Protein AF-A0A7S2Y975-F1 (afdb_monomer_lite)

Radius of gyration: 25.15 Å; chains: 1; bounding box: 58×59×73 Å

InterPro domains:
  IPR002504 NAD kinase [PF01513] (58-118)
  IPR016064 NAD kinase/diacylglycerol kinase-like domain superfamily [SSF111331] (58-205)
  IPR016064 NAD kinase/diacylglycerol kinase-like domain superfamily [SSF111331] (251-279)
  IPR017437 ATP-NAD kinase, PpnK-type, C-terminal [G3DSA:2.60.200.30] (237-296)
  IPR017438 Inorganic polyphosphate/ATP-NAD kinase, N-terminal [G3DSA:3.40.50.10330] (10-205)

Structure (mmCIF, N/CA/C/O backbone):
data_AF-A0A7S2Y975-F1
#
_entry.id   AF-A0A7S2Y975-F1
#
loop_
_atom_site.group_PDB
_atom_site.id
_atom_site.type_symbol
_atom_site.label_atom_id
_atom_site.label_alt_id
_atom_site.label_comp_id
_atom_site.label_asym_id
_atom_site.label_entity_id
_atom_site.label_seq_id
_atom_site.pdbx_PDB_ins_code
_atom_site.Cartn_x
_atom_site.Cartn_y
_atom_site.Cartn_z
_atom_site.occupancy
_atom_site.B_iso_or_equiv
_atom_site.auth_seq_id
_atom_site.auth_comp_id
_atom_site.auth_asym_id
_atom_site.auth_atom_id
_atom_site.pdbx_PDB_model_num
ATOM 1 N N . MET A 1 1 ? -31.923 16.690 15.303 1.00 36.25 1 MET A N 1
ATOM 2 C CA . MET A 1 1 ? -31.786 15.474 16.127 1.00 36.25 1 MET A CA 1
ATOM 3 C C . MET A 1 1 ? -32.619 14.380 15.489 1.00 36.25 1 MET A C 1
ATOM 5 O O . MET A 1 1 ? -33.836 14.447 15.571 1.00 36.25 1 MET A O 1
ATOM 9 N N . ALA A 1 2 ? -31.982 13.429 14.812 1.00 32.09 2 ALA A N 1
ATOM 10 C CA . ALA A 1 2 ? -32.621 12.175 14.435 1.00 32.09 2 ALA A CA 1
ATOM 11 C C . ALA A 1 2 ? -32.026 11.104 15.351 1.00 32.09 2 ALA A C 1
ATOM 13 O O . ALA A 1 2 ? -30.834 10.815 15.277 1.00 32.09 2 A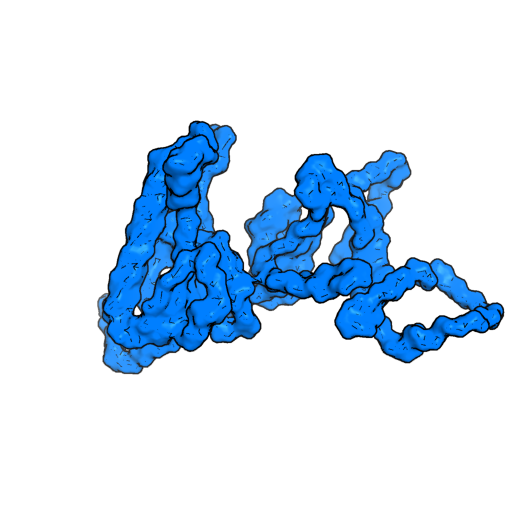LA A O 1
ATOM 14 N N . SER A 1 3 ? -32.833 10.599 16.280 1.00 33.88 3 SER A N 1
ATOM 15 C CA . SER A 1 3 ? -32.484 9.452 17.109 1.00 33.88 3 SER A CA 1
ATOM 16 C C . SER A 1 3 ? -32.416 8.218 16.210 1.00 33.88 3 SER A C 1
ATOM 18 O O . SER A 1 3 ? -33.450 7.703 15.783 1.00 33.88 3 SER A O 1
ATOM 20 N N . LEU A 1 4 ? -31.208 7.759 15.890 1.00 39.12 4 LEU A N 1
ATOM 21 C CA . LEU A 1 4 ? -31.013 6.457 15.263 1.00 39.12 4 LEU A CA 1
ATOM 22 C C . LEU A 1 4 ? -31.352 5.377 16.293 1.00 39.12 4 LEU A C 1
ATOM 24 O O . LEU A 1 4 ? -30.671 5.218 17.304 1.00 39.12 4 LEU A O 1
ATOM 28 N N . ASN A 1 5 ? -32.451 4.670 16.042 1.00 34.28 5 ASN A N 1
ATOM 29 C CA . ASN A 1 5 ? -32.842 3.465 16.761 1.00 34.28 5 ASN A CA 1
ATOM 30 C C . ASN A 1 5 ? -31.727 2.414 16.608 1.00 34.28 5 ASN A C 1
ATOM 32 O O . ASN A 1 5 ? -31.580 1.814 15.548 1.00 34.28 5 ASN A O 1
ATOM 36 N N . VAL A 1 6 ? -30.949 2.181 17.669 1.00 47.12 6 VAL A N 1
ATOM 37 C CA . VAL A 1 6 ? -29.883 1.154 17.726 1.00 47.12 6 VAL A CA 1
ATOM 38 C C . VAL A 1 6 ? -30.458 -0.248 18.025 1.00 47.12 6 VAL A C 1
ATOM 40 O O . VAL A 1 6 ? -29.736 -1.232 18.149 1.00 47.12 6 VAL A O 1
ATOM 43 N N . GLY A 1 7 ? -31.783 -0.381 18.114 1.00 36.44 7 GLY A N 1
ATOM 44 C CA . GLY A 1 7 ? -32.460 -1.665 18.278 1.00 36.44 7 GLY A CA 1
ATOM 45 C C . GLY A 1 7 ? -32.643 -2.389 16.945 1.00 36.44 7 GLY A C 1
ATOM 46 O O . GLY A 1 7 ? -33.708 -2.279 16.348 1.00 36.44 7 GLY A O 1
ATOM 47 N N . GLY A 1 8 ? -31.630 -3.132 16.481 1.00 43.47 8 GLY A N 1
ATOM 48 C CA . GLY A 1 8 ? -31.820 -4.153 15.434 1.00 43.47 8 GLY A CA 1
ATOM 49 C C . GLY A 1 8 ? -30.724 -4.313 14.374 1.00 43.47 8 GLY A C 1
ATOM 50 O O . GLY A 1 8 ? -30.780 -5.274 13.610 1.00 43.47 8 GLY A O 1
ATOM 51 N N . ALA A 1 9 ? -29.717 -3.437 14.307 1.00 57.22 9 ALA A N 1
ATOM 52 C CA . ALA A 1 9 ? -28.640 -3.585 13.325 1.00 57.22 9 ALA A CA 1
ATOM 53 C C . ALA A 1 9 ? -27.638 -4.668 13.774 1.00 57.22 9 ALA A C 1
ATOM 55 O O . ALA A 1 9 ? -26.864 -4.470 14.711 1.00 57.22 9 ALA A O 1
ATOM 56 N N . SER A 1 10 ? -27.660 -5.834 13.122 1.00 74.19 10 SER A N 1
ATOM 57 C CA . SER A 1 10 ? -26.641 -6.870 13.325 1.00 74.19 10 SER A CA 1
ATOM 58 C C . SER A 1 10 ? -25.282 -6.353 12.846 1.00 74.19 10 SER A C 1
ATOM 60 O O . SER A 1 10 ? -25.176 -5.837 11.736 1.00 74.19 10 SER A O 1
ATOM 62 N N . VAL A 1 11 ? -24.244 -6.482 13.676 1.00 78.19 11 VAL A N 1
ATOM 63 C CA . VAL A 1 11 ? -22.866 -6.114 13.315 1.00 78.19 11 VAL A CA 1
ATOM 64 C C . VAL A 1 11 ? -22.424 -6.930 12.094 1.00 78.19 11 VAL A C 1
ATOM 66 O O . VAL A 1 11 ? -22.522 -8.161 12.108 1.00 78.19 11 VAL A O 1
ATOM 69 N N . ARG A 1 12 ? -21.922 -6.250 11.053 1.00 88.25 12 ARG A N 1
ATOM 70 C CA . ARG A 1 12 ? -21.477 -6.871 9.796 1.00 88.25 12 ARG A CA 1
ATOM 71 C C . ARG A 1 12 ? -20.115 -7.547 9.931 1.00 88.25 12 ARG A C 1
ATOM 73 O O . ARG A 1 12 ? -19.939 -8.636 9.396 1.00 88.25 12 ARG A O 1
ATOM 80 N N . PHE A 1 13 ? -19.180 -6.899 10.625 1.00 91.75 13 PHE A N 1
ATOM 81 C CA . PHE A 1 13 ? -17.814 -7.386 10.835 1.00 91.75 13 PHE A CA 1
ATOM 82 C C . PHE A 1 13 ? -17.605 -7.735 12.307 1.00 91.75 13 PHE A C 1
ATOM 84 O O . PHE A 1 13 ? -17.663 -6.859 13.169 1.00 91.75 13 PHE A O 1
ATOM 91 N N . LYS A 1 14 ? -17.410 -9.017 12.604 1.00 92.19 14 LYS A N 1
ATOM 92 C CA . LYS A 1 14 ? -17.331 -9.548 13.968 1.00 92.19 14 LYS A CA 1
ATOM 93 C C . LYS A 1 14 ? -15.910 -9.900 14.376 1.00 92.19 14 LYS A C 1
ATOM 95 O O . LYS A 1 14 ? -15.624 -9.817 15.563 1.00 92.19 14 LYS A O 1
ATOM 100 N N . ASN A 1 15 ? -15.047 -10.279 13.437 1.00 95.44 15 ASN A N 1
ATOM 101 C CA . ASN A 1 15 ? -13.702 -10.771 13.723 1.00 95.44 15 ASN A CA 1
ATOM 102 C C . ASN A 1 15 ? -12.659 -9.916 13.003 1.00 95.44 15 ASN A C 1
ATOM 104 O O . ASN A 1 15 ? -12.329 -10.133 11.835 1.00 95.44 15 ASN A O 1
ATOM 108 N N . LEU A 1 16 ? -12.118 -8.943 13.724 1.00 96.94 16 LEU A N 1
ATOM 109 C CA . LEU A 1 16 ? -11.194 -7.961 13.178 1.00 96.94 16 LEU A CA 1
ATOM 110 C C . LEU A 1 16 ? -9.732 -8.338 13.431 1.00 96.94 16 LEU A C 1
ATOM 112 O O . LEU A 1 16 ? -9.357 -8.812 14.505 1.00 96.94 16 LEU A O 1
ATOM 116 N N . LEU A 1 17 ? -8.874 -8.012 12.468 1.00 97.69 17 LEU A N 1
ATOM 117 C CA . LEU A 1 17 ? -7.428 -7.966 12.669 1.00 97.69 17 LEU A CA 1
ATOM 118 C C . LEU A 1 17 ? -6.940 -6.523 12.594 1.00 97.69 17 LEU A C 1
ATOM 120 O O . LEU A 1 17 ? -7.023 -5.883 11.546 1.00 97.69 17 LEU A O 1
ATOM 124 N N . VAL A 1 18 ? -6.380 -6.019 13.689 1.00 98.31 18 VAL A N 1
ATOM 125 C CA . VAL A 1 18 ? -5.768 -4.692 13.746 1.00 98.31 18 VAL A CA 1
ATOM 126 C C . VAL A 1 18 ? -4.276 -4.818 13.450 1.00 98.31 18 VAL A C 1
ATOM 128 O O . VAL A 1 18 ? -3.506 -5.336 14.260 1.00 98.31 18 VAL A O 1
ATOM 131 N N . VAL A 1 19 ? -3.852 -4.316 12.290 1.00 98.31 19 VAL A N 1
ATOM 132 C CA . VAL A 1 19 ? -2.442 -4.291 11.884 1.00 98.31 19 VAL A CA 1
ATOM 133 C C . VAL A 1 19 ? -1.846 -2.937 12.240 1.00 98.31 19 VAL A C 1
ATOM 135 O O . VAL A 1 19 ? -2.233 -1.905 11.692 1.00 98.31 19 VAL A O 1
ATOM 138 N N . ILE A 1 20 ? -0.882 -2.929 13.152 1.00 98.19 20 ILE A N 1
ATOM 139 C CA . ILE A 1 20 ? -0.310 -1.709 13.725 1.00 98.19 20 ILE A CA 1
ATOM 140 C C . ILE A 1 20 ? 1.044 -1.427 13.077 1.00 98.19 20 ILE A C 1
ATOM 142 O O . ILE A 1 20 ? 1.903 -2.308 13.003 1.00 98.19 20 ILE A O 1
ATOM 146 N N . LYS A 1 21 ? 1.274 -0.191 12.614 1.00 95.94 21 LYS A N 1
ATOM 147 C CA . LYS A 1 21 ? 2.589 0.176 12.072 1.00 95.94 21 LYS A CA 1
ATOM 148 C C . LYS A 1 21 ? 3.676 0.062 13.145 1.00 95.94 21 LYS A C 1
ATOM 150 O O . LYS A 1 21 ? 3.505 0.527 14.266 1.00 95.94 21 LYS A O 1
ATOM 155 N N . GLN A 1 22 ? 4.848 -0.422 12.753 1.00 94.31 22 GLN A N 1
ATOM 156 C CA . GLN A 1 22 ? 6.068 -0.147 13.503 1.00 94.31 22 GLN A CA 1
ATOM 157 C C . GLN A 1 22 ? 6.538 1.267 13.169 1.00 94.31 22 GLN A C 1
ATOM 159 O O . GLN A 1 22 ? 6.685 1.625 11.995 1.00 94.31 22 GLN A O 1
ATOM 164 N N . THR A 1 23 ? 6.739 2.095 14.186 1.00 92.88 23 THR A N 1
ATOM 165 C CA . THR A 1 23 ? 7.209 3.465 13.996 1.00 92.88 23 THR A CA 1
ATOM 166 C C . THR A 1 23 ? 8.726 3.510 13.840 1.00 92.88 23 THR A C 1
ATOM 168 O O . THR A 1 23 ? 9.459 2.756 14.474 1.00 92.88 23 THR A O 1
ATOM 171 N N . ALA A 1 24 ? 9.217 4.481 13.067 1.00 90.31 24 ALA A N 1
ATOM 172 C CA . ALA A 1 24 ? 10.653 4.739 12.965 1.00 90.31 24 ALA A CA 1
ATOM 173 C C . ALA A 1 24 ? 11.288 5.069 14.332 1.00 90.31 24 ALA A C 1
ATOM 175 O O . ALA A 1 24 ? 12.454 4.778 14.561 1.00 90.31 24 ALA A O 1
ATOM 176 N N . TYR A 1 25 ? 10.532 5.668 15.262 1.00 91.56 25 TYR A N 1
ATOM 177 C CA . TYR A 1 25 ? 11.020 5.903 16.623 1.00 91.56 25 TYR A CA 1
ATOM 178 C C . TYR A 1 25 ? 11.340 4.593 17.347 1.00 91.56 25 TYR A C 1
ATOM 180 O O . TYR A 1 25 ? 12.397 4.501 17.965 1.00 91.56 25 TYR A O 1
ATOM 188 N N . GLU A 1 26 ? 10.460 3.592 17.269 1.00 90.62 26 GLU A N 1
ATOM 189 C CA . GLU A 1 26 ? 10.683 2.279 17.886 1.00 90.62 26 GLU A CA 1
ATOM 190 C C . GLU A 1 26 ? 11.914 1.594 17.280 1.00 90.62 26 GLU A C 1
ATOM 192 O O . GLU A 1 26 ? 12.804 1.175 18.019 1.00 90.62 26 GLU A O 1
ATOM 197 N N . GLU A 1 27 ? 12.012 1.573 15.950 1.00 89.12 27 GLU A N 1
ATOM 198 C CA . GLU A 1 27 ? 13.136 0.977 15.217 1.00 89.12 27 GLU A CA 1
ATOM 199 C C . GLU A 1 27 ? 14.476 1.645 15.572 1.00 89.12 27 GLU A C 1
ATOM 201 O O . GLU A 1 27 ? 15.430 0.990 16.003 1.00 89.12 27 GLU A O 1
ATOM 206 N N . TYR A 1 28 ? 14.549 2.978 15.490 1.00 89.75 28 TYR A N 1
ATOM 207 C CA . TYR A 1 28 ? 15.783 3.696 15.801 1.00 89.75 28 TYR A CA 1
ATOM 208 C C . TYR A 1 28 ? 16.132 3.657 17.287 1.00 89.75 28 TYR A C 1
ATOM 210 O O . TYR A 1 28 ? 17.316 3.686 17.624 1.00 89.75 28 TYR A O 1
ATOM 218 N N . SER A 1 29 ? 15.150 3.577 18.188 1.00 88.06 29 SER A N 1
ATOM 219 C CA . SER A 1 29 ? 15.422 3.452 19.625 1.00 88.06 29 SER A CA 1
ATOM 220 C C . SER A 1 29 ? 16.148 2.144 19.941 1.00 88.06 29 SER A C 1
ATOM 222 O O . SER A 1 29 ? 17.097 2.155 20.724 1.00 88.06 29 SER A O 1
ATOM 224 N N . GLN A 1 30 ? 15.795 1.042 19.270 1.00 85.69 30 GLN A N 1
ATOM 225 C CA . GLN A 1 30 ? 16.526 -0.224 19.385 1.00 85.69 30 GLN A CA 1
ATOM 226 C C . GLN A 1 30 ? 17.963 -0.104 18.854 1.00 85.69 30 GLN A C 1
ATOM 228 O O . GLN A 1 30 ? 18.904 -0.553 19.507 1.00 85.69 30 GLN A O 1
ATOM 233 N N . LEU A 1 31 ? 18.161 0.568 17.713 1.00 87.38 31 LEU A N 1
ATOM 234 C CA . LEU A 1 31 ? 19.503 0.829 17.174 1.00 87.38 31 LEU A CA 1
ATOM 235 C C . LEU A 1 31 ? 20.331 1.751 18.078 1.00 87.38 31 LEU A C 1
ATOM 237 O O . LEU A 1 31 ? 21.543 1.577 18.191 1.00 87.38 31 LEU A O 1
ATOM 241 N N . LYS A 1 32 ? 19.695 2.708 18.761 1.00 84.94 32 LYS A N 1
ATOM 242 C CA . LYS A 1 32 ? 20.359 3.613 19.709 1.00 84.94 32 LYS A CA 1
ATOM 243 C C . LYS A 1 32 ? 20.901 2.850 20.910 1.00 84.94 32 LYS A C 1
ATOM 245 O O . LYS A 1 32 ? 22.034 3.101 21.305 1.00 84.94 32 LYS A O 1
ATOM 250 N N . LEU A 1 33 ? 20.132 1.897 21.439 1.00 84.56 33 LEU A N 1
ATOM 251 C CA . LEU A 1 33 ? 20.589 1.005 22.511 1.00 84.56 33 LEU A CA 1
ATOM 252 C C . LEU A 1 33 ? 21.796 0.156 22.081 1.00 84.56 33 LEU A C 1
ATOM 254 O O . LEU A 1 33 ? 22.647 -0.151 22.906 1.00 84.56 33 LEU A O 1
ATOM 258 N N . ARG A 1 34 ? 21.909 -0.165 20.786 1.00 88.44 34 ARG A N 1
ATOM 259 C CA . ARG A 1 34 ? 23.055 -0.878 20.193 1.00 88.44 34 ARG A CA 1
ATOM 260 C C . ARG A 1 34 ? 24.212 0.038 19.765 1.00 88.44 34 ARG A C 1
ATOM 262 O O . ARG A 1 34 ? 25.177 -0.446 19.188 1.00 88.44 34 ARG A O 1
ATOM 269 N N . GLY A 1 35 ? 24.116 1.354 19.978 1.00 84.12 35 GLY A N 1
ATOM 270 C CA . GLY A 1 35 ? 25.123 2.325 19.526 1.00 84.12 35 GLY A CA 1
ATOM 271 C C . GLY A 1 35 ? 25.197 2.520 18.002 1.00 84.12 35 GLY A C 1
ATOM 272 O O . GLY A 1 35 ? 26.140 3.129 17.509 1.00 84.12 35 GLY A O 1
ATOM 273 N N . GLN A 1 36 ? 24.207 2.028 17.252 1.00 86.25 36 GLN A N 1
ATOM 274 C CA . GLN A 1 36 ? 24.171 2.017 15.781 1.00 86.25 36 GLN A CA 1
ATOM 275 C C . GLN A 1 36 ? 23.179 3.028 15.187 1.00 86.25 36 GLN A C 1
ATOM 277 O O . GLN A 1 36 ? 22.976 3.069 13.975 1.00 86.25 36 GLN A O 1
ATOM 282 N N . ALA A 1 37 ? 22.526 3.847 16.016 1.00 81.56 37 ALA A N 1
ATOM 283 C CA . ALA A 1 37 ? 21.580 4.835 15.510 1.00 81.56 37 ALA A CA 1
ATOM 284 C C . ALA A 1 37 ? 22.286 5.924 14.670 1.00 81.56 37 ALA A C 1
ATOM 286 O O . ALA A 1 37 ? 23.302 6.475 15.108 1.00 81.56 37 ALA A O 1
ATOM 287 N N . PRO A 1 38 ? 21.729 6.307 13.504 1.00 82.06 38 PRO A N 1
ATOM 288 C CA . PRO A 1 38 ? 22.259 7.404 12.703 1.00 82.06 38 PRO A CA 1
ATOM 289 C C . PRO A 1 38 ? 22.360 8.718 13.495 1.00 82.06 38 PRO A C 1
ATOM 291 O O . PRO A 1 38 ? 21.427 9.127 14.190 1.00 82.06 38 PRO A O 1
ATOM 294 N N . LYS A 1 39 ? 23.487 9.427 13.347 1.00 73.62 39 LYS A N 1
ATOM 295 C CA . LYS A 1 39 ? 23.768 10.671 14.092 1.00 73.62 39 LYS A CA 1
ATOM 296 C C . LYS A 1 39 ? 22.826 11.833 13.734 1.00 73.62 39 LYS A C 1
ATOM 298 O O . LYS A 1 39 ? 22.587 12.696 14.569 1.00 73.62 39 LYS A O 1
ATOM 303 N N . ALA A 1 40 ? 22.262 11.847 12.524 1.00 75.06 40 ALA A N 1
ATOM 304 C CA . ALA A 1 40 ? 21.424 12.937 12.007 1.00 75.06 40 ALA A CA 1
ATOM 305 C C . ALA A 1 40 ? 19.917 12.809 12.339 1.00 75.06 40 ALA A C 1
ATOM 307 O O . ALA A 1 40 ? 19.082 13.469 11.718 1.00 75.06 40 ALA A O 1
ATOM 308 N N . LEU A 1 41 ? 19.530 11.957 13.297 1.00 79.75 41 LEU A N 1
ATOM 309 C CA . LEU A 1 41 ? 18.118 11.739 13.626 1.00 79.75 41 LEU A CA 1
ATOM 310 C C . LEU A 1 41 ? 17.515 12.874 14.461 1.00 79.75 41 LEU A C 1
ATOM 312 O O . LEU A 1 41 ? 18.002 13.242 15.531 1.00 79.75 41 LEU A O 1
ATOM 316 N N . ARG A 1 42 ? 16.352 13.365 14.024 1.00 84.94 42 ARG A N 1
ATOM 317 C CA . ARG A 1 42 ? 15.542 14.341 14.768 1.00 84.94 42 ARG A CA 1
ATOM 318 C C . ARG A 1 42 ? 14.669 13.641 15.818 1.00 84.94 42 ARG A C 1
ATOM 320 O O . ARG A 1 42 ? 13.456 13.522 15.646 1.00 84.94 42 ARG A O 1
ATOM 327 N N . TRP A 1 43 ? 15.279 13.207 16.922 1.00 86.00 43 TRP A N 1
ATOM 328 C CA . TRP A 1 43 ? 14.635 12.416 17.987 1.00 86.00 43 TRP A CA 1
ATOM 329 C C . TRP A 1 43 ? 13.314 12.984 18.507 1.00 86.00 43 TRP A C 1
ATOM 331 O O . TRP A 1 43 ? 12.312 12.277 18.485 1.00 86.00 43 TRP A O 1
ATOM 341 N N . LYS A 1 44 ? 13.278 14.267 18.896 1.00 87.81 44 LYS A N 1
ATOM 342 C CA . LYS A 1 44 ? 12.053 14.914 19.408 1.00 87.81 44 LYS A CA 1
ATOM 343 C C . LYS A 1 44 ? 10.881 14.810 18.427 1.00 87.81 44 LYS A C 1
ATOM 345 O O . LYS A 1 44 ? 9.738 14.632 18.832 1.00 87.81 44 LYS A O 1
ATOM 350 N N . ARG A 1 45 ? 11.166 14.903 17.122 1.00 85.06 45 ARG A N 1
ATOM 351 C CA . ARG A 1 45 ? 10.146 14.766 16.079 1.00 85.06 45 ARG A CA 1
ATOM 352 C C . ARG A 1 45 ? 9.665 13.324 15.997 1.00 85.06 45 ARG A C 1
ATOM 354 O O . ARG A 1 45 ? 8.463 13.108 16.024 1.00 85.06 45 ARG A O 1
ATOM 361 N N . LEU A 1 46 ? 10.572 12.353 15.918 1.00 88.94 46 LEU A N 1
ATOM 362 C CA . LEU A 1 46 ? 10.203 10.933 15.894 1.00 88.94 46 LEU A CA 1
ATOM 363 C C . LEU A 1 46 ? 9.359 10.547 17.114 1.00 88.94 46 LEU A C 1
ATOM 365 O O . LEU A 1 46 ? 8.339 9.885 16.963 1.00 88.94 46 LEU A O 1
ATOM 369 N N . GLU A 1 47 ? 9.730 11.038 18.293 1.00 91.88 47 GLU A N 1
ATOM 370 C CA . GLU A 1 47 ? 8.990 10.823 19.534 1.00 91.88 47 GLU A CA 1
ATOM 371 C C . GLU A 1 47 ? 7.580 11.427 19.478 1.00 91.88 47 GLU A C 1
ATOM 373 O O . GLU A 1 47 ? 6.610 10.770 19.845 1.00 91.88 47 GLU A O 1
ATOM 378 N N . GLN A 1 48 ? 7.429 12.649 18.957 1.00 91.62 48 GLN A N 1
ATOM 379 C CA . GLN A 1 48 ? 6.113 13.266 18.760 1.00 91.62 48 GLN A CA 1
ATOM 380 C C . GLN A 1 48 ? 5.225 12.435 17.818 1.00 91.62 48 GLN A C 1
ATOM 382 O O . GLN A 1 48 ? 4.040 12.247 18.094 1.00 91.62 48 GLN A O 1
ATOM 387 N N . ARG A 1 49 ? 5.791 11.928 16.714 1.00 91.12 49 ARG A N 1
ATOM 388 C CA . ARG A 1 49 ? 5.088 11.078 15.731 1.00 91.12 49 ARG A CA 1
ATOM 389 C C . ARG A 1 49 ? 4.682 9.739 16.334 1.00 91.12 49 ARG A C 1
ATOM 391 O O . ARG A 1 49 ? 3.579 9.255 16.094 1.00 91.12 49 ARG A O 1
ATOM 398 N N . TYR A 1 50 ? 5.567 9.168 17.142 1.00 94.12 50 TYR A N 1
ATOM 399 C CA . TYR A 1 50 ? 5.302 7.965 17.913 1.00 94.12 50 TYR A CA 1
ATOM 400 C C . TYR A 1 50 ? 4.154 8.176 18.900 1.00 94.12 50 TYR A C 1
ATOM 402 O O . TYR A 1 50 ? 3.199 7.408 18.880 1.00 94.12 50 TYR A O 1
ATOM 410 N N . ARG A 1 51 ? 4.178 9.256 19.690 1.00 96.06 51 ARG A N 1
ATOM 411 C CA . ARG A 1 51 ? 3.101 9.578 20.640 1.00 96.06 51 ARG A CA 1
ATOM 412 C C . ARG A 1 51 ? 1.750 9.752 19.950 1.00 96.06 51 ARG A C 1
ATOM 414 O O . ARG A 1 51 ? 0.781 9.149 20.392 1.00 96.06 51 ARG A O 1
ATOM 421 N N . ALA A 1 52 ? 1.697 10.510 18.852 1.00 94.56 52 ALA A N 1
ATOM 422 C CA . ALA A 1 52 ? 0.468 10.681 18.072 1.00 94.56 52 ALA A CA 1
ATOM 423 C C . ALA A 1 52 ? -0.079 9.334 17.571 1.00 94.56 52 ALA A C 1
ATOM 425 O O . ALA A 1 52 ? -1.261 9.042 17.728 1.00 94.56 52 ALA A O 1
ATOM 426 N N . HIS A 1 53 ? 0.801 8.476 17.049 1.00 96.38 53 HIS A N 1
ATOM 427 C CA . HIS A 1 53 ? 0.418 7.138 16.616 1.00 96.38 53 HIS A CA 1
ATOM 428 C C . HIS A 1 53 ? -0.101 6.263 17.767 1.00 96.38 53 HIS A C 1
ATOM 430 O O . HIS A 1 53 ? -1.143 5.633 17.620 1.00 96.38 53 HIS A O 1
ATOM 436 N N . LYS A 1 54 ? 0.593 6.229 18.912 1.00 97.44 54 LYS A N 1
ATOM 437 C CA . LYS A 1 54 ? 0.173 5.426 20.073 1.00 97.44 54 LYS A CA 1
ATOM 438 C C . LYS A 1 54 ? -1.156 5.904 20.646 1.00 97.44 54 LYS A C 1
ATOM 440 O O . LYS A 1 54 ? -1.947 5.064 21.068 1.00 97.44 54 LYS A O 1
ATOM 445 N N . GLN A 1 55 ? -1.411 7.213 20.626 1.00 97.69 55 GLN A N 1
ATOM 446 C CA . GLN A 1 55 ? -2.704 7.768 21.015 1.00 97.69 55 GLN A CA 1
ATOM 447 C C . GLN A 1 55 ? -3.813 7.254 20.091 1.00 97.69 55 GLN A C 1
ATOM 449 O O . GLN A 1 55 ? -4.732 6.610 20.574 1.00 97.69 55 GLN A O 1
ATOM 454 N N . CYS A 1 56 ? -3.653 7.391 18.769 1.00 97.62 56 CYS A N 1
ATOM 455 C CA . CYS A 1 56 ? -4.617 6.863 17.798 1.00 97.62 56 CYS A CA 1
ATOM 456 C C . CYS A 1 56 ? -4.868 5.353 17.968 1.00 97.62 56 CYS A C 1
ATOM 458 O O . CYS A 1 56 ? -6.013 4.913 17.939 1.00 97.62 56 CYS A O 1
ATOM 460 N N . VAL A 1 57 ? -3.825 4.548 18.203 1.00 98.12 57 VAL A N 1
ATOM 461 C CA . VAL A 1 57 ? -4.002 3.114 18.493 1.00 98.12 57 VAL A CA 1
ATOM 462 C C . VAL A 1 57 ? -4.809 2.920 19.777 1.00 98.12 57 VAL A C 1
ATOM 464 O O . VAL A 1 57 ? -5.729 2.113 19.795 1.00 98.12 57 VAL A O 1
ATOM 467 N N . THR A 1 58 ? -4.503 3.659 20.843 1.00 98.12 58 THR A N 1
ATOM 468 C CA . THR A 1 58 ? -5.222 3.562 22.125 1.00 98.12 58 THR A CA 1
ATOM 469 C C . THR A 1 58 ? -6.704 3.885 21.954 1.00 98.12 58 THR A C 1
ATOM 471 O O . THR A 1 58 ? -7.548 3.120 22.420 1.00 98.12 58 THR A O 1
ATOM 474 N N . ASP A 1 59 ? -7.005 4.960 21.232 1.00 97.81 59 ASP A N 1
ATOM 475 C CA . ASP A 1 59 ? -8.366 5.419 20.961 1.00 97.81 59 ASP A CA 1
ATOM 476 C C . ASP A 1 59 ? -9.138 4.388 20.123 1.00 97.81 59 ASP A C 1
ATOM 478 O O . ASP A 1 59 ? -10.264 4.031 20.468 1.00 97.81 59 ASP A O 1
ATOM 482 N N . LEU A 1 60 ? -8.509 3.812 19.091 1.00 97.69 60 LEU A N 1
ATOM 483 C CA . LEU A 1 60 ? -9.105 2.737 18.294 1.00 97.69 60 LEU A CA 1
ATOM 484 C C . LEU A 1 60 ? -9.413 1.498 19.140 1.00 97.69 60 LEU A C 1
ATOM 486 O O . LEU A 1 60 ? -10.500 0.936 19.047 1.00 97.69 60 LEU A O 1
ATOM 490 N N . LEU A 1 61 ? -8.464 1.044 19.963 1.00 97.50 61 LEU A N 1
ATOM 491 C CA . LEU A 1 61 ? -8.682 -0.141 20.795 1.00 97.50 61 LEU A CA 1
ATOM 492 C C . LEU A 1 61 ? -9.766 0.111 21.848 1.00 97.50 61 LEU A C 1
ATOM 494 O O . LEU A 1 61 ? -10.522 -0.802 22.174 1.00 97.50 61 LEU A O 1
ATOM 498 N N . ALA A 1 62 ? -9.858 1.332 22.381 1.00 96.56 62 ALA A N 1
ATOM 499 C CA . ALA A 1 62 ? -10.943 1.725 23.270 1.00 96.56 62 ALA A CA 1
ATOM 500 C C . ALA A 1 62 ? -12.295 1.703 22.543 1.00 96.56 62 ALA A C 1
ATOM 502 O O . ALA A 1 62 ? -13.248 1.143 23.078 1.00 96.56 62 ALA A O 1
ATOM 503 N N . LEU A 1 63 ? -12.363 2.240 21.320 1.00 94.88 63 LEU A N 1
ATOM 504 C CA . LEU A 1 63 ? -13.554 2.214 20.471 1.00 94.88 63 LEU A CA 1
ATOM 505 C C . LEU A 1 63 ? -14.018 0.782 20.187 1.00 94.88 63 LEU A C 1
ATOM 507 O O . LEU A 1 63 ? -15.160 0.445 20.478 1.00 94.88 63 LEU A O 1
ATOM 511 N N . LEU A 1 64 ? -13.126 -0.090 19.710 1.00 95.31 64 LEU A N 1
ATOM 512 C CA . LEU A 1 64 ? -13.463 -1.485 19.411 1.00 95.31 64 LEU A CA 1
ATOM 513 C C . LEU A 1 64 ? -13.962 -2.241 20.652 1.00 95.31 64 LEU A C 1
ATOM 515 O O . LEU A 1 64 ? -14.929 -2.992 20.563 1.00 95.31 64 LEU A O 1
ATOM 519 N N . ARG A 1 65 ? -13.374 -1.996 21.833 1.00 95.00 65 ARG A N 1
ATOM 520 C CA . ARG A 1 65 ? -13.818 -2.608 23.102 1.00 95.00 65 ARG A CA 1
ATOM 521 C C . ARG A 1 65 ? -15.218 -2.176 23.545 1.00 95.00 65 ARG A C 1
ATOM 523 O O . ARG A 1 65 ? -15.849 -2.928 24.286 1.00 95.00 65 ARG A O 1
ATOM 530 N N . LYS A 1 66 ? -15.714 -1.006 23.115 1.00 92.62 66 LYS A N 1
ATOM 531 C CA . LYS A 1 66 ? -17.102 -0.578 23.380 1.00 92.62 66 LYS A CA 1
ATOM 532 C C . LYS A 1 66 ? -18.119 -1.468 22.647 1.00 92.62 66 LYS A C 1
ATOM 534 O O . LYS A 1 66 ? -19.261 -1.572 23.085 1.00 92.62 66 LYS A O 1
ATOM 539 N N . HIS A 1 67 ? -17.721 -2.139 21.564 1.00 88.62 67 HIS A N 1
ATOM 540 C CA . HIS A 1 67 ? -18.585 -3.034 20.796 1.00 88.62 67 HIS A CA 1
ATOM 541 C C . HIS A 1 67 ? -18.406 -4.489 21.250 1.00 88.62 67 HIS A C 1
ATOM 543 O O . HIS A 1 67 ? -17.641 -5.242 20.662 1.00 88.62 67 HIS A O 1
ATOM 549 N N . HIS A 1 68 ? -19.160 -4.920 22.266 1.00 82.38 68 HIS A N 1
ATOM 550 C CA . HIS A 1 68 ? -19.028 -6.257 22.880 1.00 82.38 68 HIS A CA 1
ATOM 551 C C . HIS A 1 68 ? -19.203 -7.459 21.930 1.00 82.38 68 HIS A C 1
ATOM 553 O O . HIS A 1 68 ? -18.811 -8.571 22.273 1.00 82.38 68 HIS A O 1
ATOM 559 N N . VAL A 1 69 ? -19.804 -7.255 20.754 1.00 87.62 69 VAL A N 1
ATOM 560 C CA . VAL A 1 69 ? -19.996 -8.292 19.723 1.00 87.62 69 VAL A CA 1
ATOM 561 C C . VAL A 1 69 ? -18.761 -8.442 18.823 1.00 87.62 69 VAL A C 1
ATOM 563 O O . VAL A 1 69 ? -18.596 -9.475 18.178 1.00 87.62 69 VAL A O 1
ATOM 566 N N . VAL A 1 70 ? -17.897 -7.425 18.774 1.00 91.94 70 VAL A N 1
ATOM 567 C CA . VAL A 1 70 ? -16.692 -7.400 17.943 1.00 91.94 70 VAL A CA 1
ATOM 568 C C . VAL A 1 70 ? -15.535 -8.032 18.709 1.00 91.94 70 VAL A C 1
ATOM 570 O O . VAL A 1 70 ? -15.117 -7.553 19.762 1.00 91.94 70 VAL A O 1
ATOM 573 N N . GLN A 1 71 ? -14.984 -9.099 18.150 1.00 95.00 71 GLN A N 1
ATOM 574 C CA . GLN A 1 71 ? -13.713 -9.677 18.553 1.00 95.00 71 GLN A CA 1
ATOM 575 C C . GLN A 1 71 ? -12.607 -9.085 17.687 1.00 95.00 71 GLN A C 1
ATOM 577 O O . GLN A 1 71 ? -12.777 -8.893 16.483 1.00 95.00 71 GLN A O 1
ATOM 582 N N . PHE A 1 72 ? -11.456 -8.795 18.286 1.00 96.88 72 PHE A N 1
ATOM 583 C CA . PHE A 1 72 ? -10.304 -8.340 17.525 1.00 96.88 72 PHE A CA 1
ATOM 584 C C . PHE A 1 72 ? -8.993 -8.852 18.110 1.00 96.88 72 PHE A C 1
ATOM 586 O O . PHE A 1 72 ? -8.856 -9.034 19.321 1.00 96.88 72 PHE A O 1
ATOM 593 N N . SER A 1 73 ? -8.012 -9.038 17.234 1.00 96.94 73 SER A N 1
ATOM 594 C CA . SER A 1 73 ? -6.616 -9.273 17.600 1.00 96.94 73 SER A CA 1
ATOM 595 C C . SER A 1 73 ? -5.732 -8.162 17.038 1.00 96.94 73 SER A C 1
ATOM 597 O O . SER A 1 73 ? -6.116 -7.460 16.100 1.00 96.94 73 SER A O 1
ATOM 599 N N . CYS A 1 74 ? -4.556 -7.971 17.631 1.00 97.88 74 CYS A N 1
ATOM 600 C CA . CYS A 1 74 ? -3.604 -6.947 17.214 1.00 97.88 74 CYS A CA 1
ATOM 601 C C . CYS A 1 74 ? -2.280 -7.599 16.833 1.00 97.88 74 CYS A C 1
ATOM 603 O O . CYS A 1 74 ? -1.763 -8.418 17.590 1.00 97.88 74 CYS A O 1
ATOM 605 N N . VAL A 1 75 ? -1.700 -7.172 15.716 1.00 97.50 75 VAL A N 1
ATOM 606 C CA . VAL A 1 75 ? -0.379 -7.619 15.263 1.00 97.50 75 VAL A CA 1
ATOM 607 C C . VAL A 1 75 ? 0.424 -6.426 14.757 1.00 97.50 75 VAL A C 1
ATOM 609 O O . VAL A 1 75 ? -0.130 -5.483 14.183 1.00 97.50 75 VAL A O 1
ATOM 612 N N . ASN A 1 76 ? 1.738 -6.424 14.980 1.00 96.81 76 ASN A N 1
ATOM 613 C CA . ASN A 1 76 ? 2.598 -5.438 14.337 1.00 96.81 76 ASN A CA 1
ATOM 614 C C . ASN A 1 76 ? 2.737 -5.783 12.849 1.00 96.81 76 ASN A C 1
ATOM 616 O O . ASN A 1 76 ? 2.868 -6.948 12.495 1.00 96.81 76 ASN A O 1
ATOM 620 N N . ARG A 1 77 ? 2.768 -4.783 11.963 1.00 94.50 77 ARG A N 1
ATOM 621 C CA . ARG A 1 77 ? 2.944 -4.995 10.516 1.00 94.50 77 ARG A CA 1
ATOM 622 C C . ARG A 1 77 ? 4.163 -5.853 10.152 1.00 94.50 77 ARG A C 1
ATOM 624 O O . ARG A 1 77 ? 4.143 -6.459 9.090 1.00 94.50 77 ARG A O 1
ATOM 631 N N . VAL A 1 78 ? 5.217 -5.858 10.978 1.00 93.50 78 VAL A N 1
ATOM 632 C CA . VAL A 1 78 ? 6.436 -6.650 10.723 1.00 93.50 78 VAL A CA 1
ATOM 633 C C . VAL A 1 78 ? 6.289 -8.119 11.100 1.00 93.50 78 VAL A C 1
ATOM 635 O O . VAL A 1 78 ? 6.989 -8.950 10.535 1.00 93.50 78 VAL A O 1
ATOM 638 N N . ASP A 1 79 ? 5.353 -8.420 11.998 1.00 95.06 79 ASP A N 1
ATOM 639 C CA . ASP A 1 79 ? 5.037 -9.772 12.463 1.00 95.06 79 ASP A CA 1
ATOM 640 C C . ASP A 1 79 ? 3.783 -10.330 11.765 1.00 95.06 79 ASP A C 1
ATOM 642 O O . ASP A 1 79 ? 3.348 -11.442 12.045 1.00 95.06 79 ASP A O 1
ATOM 646 N N . LEU A 1 80 ? 3.170 -9.548 10.866 1.00 94.44 80 LEU A N 1
ATOM 647 C CA . LEU A 1 80 ? 1.990 -9.960 10.120 1.00 94.44 80 LEU A CA 1
ATOM 648 C C . LEU A 1 80 ? 2.344 -11.110 9.177 1.00 94.44 80 LEU A C 1
ATOM 650 O O . LEU A 1 80 ? 3.242 -11.005 8.343 1.00 94.44 80 LEU A O 1
ATOM 654 N N . ASP A 1 81 ? 1.560 -12.176 9.258 1.00 92.50 81 ASP A N 1
ATOM 655 C CA . ASP A 1 81 ? 1.629 -13.309 8.349 1.00 92.50 81 ASP A CA 1
ATOM 6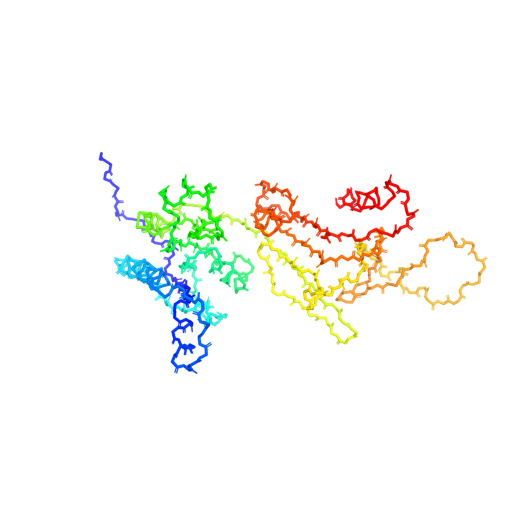56 C C . ASP A 1 81 ? 0.222 -13.825 8.000 1.00 92.50 81 ASP A C 1
ATOM 658 O O . ASP A 1 81 ? -0.802 -13.270 8.406 1.00 92.50 81 ASP A O 1
ATOM 662 N N . ARG A 1 82 ? 0.165 -14.913 7.226 1.00 89.12 82 ARG A N 1
ATOM 663 C CA . ARG A 1 82 ? -1.095 -15.522 6.775 1.00 89.12 82 ARG A CA 1
ATOM 664 C C . ARG A 1 82 ? -1.878 -16.223 7.891 1.00 89.12 82 ARG A C 1
ATOM 666 O O . ARG A 1 82 ? -3.085 -16.380 7.747 1.00 89.12 82 ARG A O 1
ATOM 673 N N . GLN A 1 83 ? -1.234 -16.647 8.978 1.00 90.88 83 GLN A N 1
ATOM 674 C CA . GLN A 1 83 ? -1.896 -17.343 10.089 1.00 90.88 83 GLN A CA 1
ATOM 675 C C . GLN A 1 83 ? -2.807 -16.386 10.867 1.00 90.88 83 GLN A C 1
ATOM 677 O O . GLN A 1 83 ? -3.912 -16.760 11.265 1.00 90.88 83 GLN A O 1
ATOM 682 N N . HIS A 1 84 ? -2.392 -15.122 10.978 1.00 93.00 84 HIS A N 1
ATOM 683 C CA . HIS A 1 84 ? -3.181 -14.050 11.590 1.00 93.00 84 HIS A CA 1
ATOM 684 C C . HIS A 1 84 ? -4.494 -13.750 10.853 1.00 93.00 84 HIS A C 1
ATOM 686 O O . HIS A 1 84 ? -5.397 -13.162 11.436 1.00 93.00 84 HIS A O 1
ATOM 692 N N . LEU A 1 85 ? -4.611 -14.134 9.577 1.00 91.31 85 LEU A N 1
ATOM 693 C CA . LEU A 1 85 ? -5.804 -13.895 8.757 1.00 91.31 85 LEU A CA 1
ATOM 694 C C . LEU A 1 85 ? -6.884 -14.973 8.927 1.00 91.31 85 LEU A C 1
ATOM 696 O O . LEU A 1 85 ? -7.947 -14.885 8.310 1.00 91.31 85 LEU A O 1
ATOM 700 N N . SER A 1 86 ? -6.626 -16.002 9.736 1.00 89.56 86 SER A N 1
ATOM 701 C CA . SER A 1 86 ? -7.604 -17.055 9.999 1.00 89.56 86 SER A CA 1
ATOM 702 C C . SER A 1 86 ? -8.837 -16.493 10.714 1.00 89.56 86 SER A C 1
ATOM 704 O O . SER A 1 86 ? -8.729 -15.804 11.723 1.00 89.56 86 SER A O 1
ATOM 706 N N . ASN A 1 87 ? -10.027 -16.790 10.178 1.00 89.81 87 ASN A N 1
ATOM 707 C CA . ASN A 1 87 ? -11.312 -16.340 10.728 1.00 89.81 87 ASN A CA 1
ATOM 708 C C . ASN A 1 87 ? -11.467 -14.804 10.841 1.00 89.81 87 ASN A C 1
ATOM 710 O O . ASN A 1 87 ? -12.241 -14.329 11.666 1.00 89.81 87 ASN A O 1
ATOM 714 N N . VAL A 1 88 ? -10.752 -14.028 10.021 1.00 94.19 88 VAL A N 1
ATOM 715 C CA . VAL A 1 88 ? -10.869 -12.561 9.972 1.00 94.19 88 VAL A CA 1
ATOM 716 C C . VAL A 1 88 ? -11.859 -12.149 8.884 1.00 94.19 88 VAL A C 1
ATOM 718 O O . VAL A 1 88 ? -11.758 -12.612 7.748 1.00 94.19 88 VAL A O 1
ATOM 721 N N . ASP A 1 89 ? -12.784 -11.247 9.210 1.00 93.50 89 ASP A N 1
ATOM 722 C CA . ASP A 1 89 ? -13.750 -10.676 8.262 1.00 93.50 89 ASP A CA 1
ATOM 723 C C . ASP A 1 89 ? -13.483 -9.199 7.920 1.00 93.50 89 ASP A C 1
ATOM 725 O O . ASP A 1 89 ? -14.035 -8.695 6.943 1.00 93.50 89 ASP A O 1
ATOM 729 N N . LEU A 1 90 ? -12.584 -8.527 8.650 1.00 95.25 90 LEU A N 1
ATOM 730 C CA . LEU A 1 90 ? -12.102 -7.177 8.347 1.00 95.25 90 LEU A CA 1
ATOM 731 C C . LEU A 1 90 ? -10.677 -6.957 8.873 1.00 95.25 90 LEU A C 1
ATOM 733 O O . LEU A 1 90 ? -10.382 -7.201 10.043 1.00 95.25 90 LEU A O 1
ATOM 737 N N . ILE A 1 91 ? -9.797 -6.414 8.031 1.00 97.12 91 ILE A N 1
ATOM 738 C CA . ILE A 1 91 ? -8.472 -5.944 8.452 1.00 97.12 91 ILE A CA 1
ATOM 739 C C . ILE A 1 91 ? -8.511 -4.428 8.625 1.00 97.12 91 ILE A C 1
ATOM 741 O O . ILE A 1 91 ? -8.889 -3.704 7.705 1.00 97.12 91 ILE A O 1
ATOM 745 N N . VAL A 1 92 ? -8.046 -3.942 9.774 1.00 98.06 92 VAL A N 1
ATOM 746 C CA . VAL A 1 92 ? -7.887 -2.516 10.074 1.00 98.06 92 VAL A CA 1
ATOM 747 C C . VAL A 1 92 ? -6.396 -2.191 10.169 1.00 98.06 92 VAL A C 1
ATOM 749 O O . VAL A 1 92 ? -5.737 -2.492 11.163 1.00 98.06 92 VAL A O 1
ATOM 752 N N . ALA A 1 93 ? -5.842 -1.580 9.125 1.00 98.25 93 ALA A N 1
ATOM 753 C CA . ALA A 1 93 ? -4.449 -1.150 9.069 1.00 98.25 93 ALA A CA 1
ATOM 754 C C . ALA A 1 93 ? -4.290 0.258 9.661 1.00 98.25 93 ALA A C 1
ATOM 756 O O . ALA A 1 93 ? -4.710 1.249 9.066 1.00 98.25 93 ALA A O 1
ATOM 757 N N . VAL A 1 94 ? -3.636 0.363 10.816 1.00 98.25 94 VAL A N 1
ATOM 758 C CA . VAL A 1 94 ? -3.473 1.616 11.564 1.00 98.25 94 VAL A CA 1
ATOM 759 C C . VAL A 1 94 ? -2.072 2.160 11.365 1.00 98.25 94 VAL A C 1
ATOM 761 O O . VAL A 1 94 ? -1.084 1.668 11.921 1.00 98.25 94 VAL A O 1
ATOM 764 N N . GLY A 1 95 ? -1.973 3.224 10.581 1.00 96.00 95 GLY A N 1
ATOM 765 C CA . GLY A 1 95 ? -0.695 3.834 10.294 1.00 96.00 95 GLY A CA 1
ATOM 766 C C . GLY A 1 95 ? -0.777 4.951 9.275 1.00 96.00 95 GLY A C 1
ATOM 767 O O . GLY A 1 95 ? -1.073 6.082 9.638 1.00 96.00 95 GLY A O 1
ATOM 768 N N . GLY A 1 96 ? -0.424 4.625 8.041 1.00 94.12 96 GLY A N 1
ATOM 769 C CA . GLY A 1 96 ? -0.546 5.448 6.839 1.00 94.12 96 GLY A CA 1
ATOM 770 C C . GLY A 1 96 ? -0.490 4.516 5.627 1.00 94.12 96 GLY A C 1
ATOM 771 O O . GLY A 1 96 ? -0.520 3.293 5.805 1.00 94.12 96 GLY A O 1
ATOM 772 N N . ASP A 1 97 ? -0.318 5.053 4.421 1.00 93.88 97 ASP A N 1
ATOM 773 C CA . ASP A 1 97 ? -0.395 4.264 3.177 1.00 93.88 97 ASP A CA 1
ATOM 774 C C . ASP A 1 97 ? 0.537 3.045 3.166 1.00 93.88 97 ASP A C 1
ATOM 776 O O . ASP A 1 97 ? 0.123 1.946 2.811 1.00 93.88 97 ASP A O 1
ATOM 780 N N . GLY A 1 98 ? 1.771 3.184 3.662 1.00 93.44 98 GLY A N 1
ATOM 781 C CA . GLY A 1 98 ? 2.716 2.063 3.746 1.00 93.44 98 GLY A CA 1
ATOM 782 C C . GLY A 1 98 ? 2.247 0.903 4.636 1.00 93.44 98 GLY A C 1
ATOM 783 O O . GLY A 1 98 ? 2.656 -0.232 4.427 1.00 93.44 98 GLY A O 1
ATOM 784 N N . THR A 1 99 ? 1.380 1.160 5.621 1.00 96.19 99 THR A N 1
ATOM 785 C CA . THR A 1 99 ? 0.795 0.091 6.456 1.00 96.19 99 THR A CA 1
ATOM 786 C C . THR A 1 99 ? -0.300 -0.638 5.687 1.00 96.19 99 THR A C 1
ATOM 788 O O . THR A 1 99 ? -0.307 -1.862 5.680 1.00 96.19 99 THR A O 1
ATOM 791 N N . VAL A 1 100 ? -1.143 0.098 4.956 1.00 96.56 100 VAL A N 1
ATOM 792 C CA . VAL A 1 100 ? -2.155 -0.479 4.057 1.00 96.56 100 VAL A CA 1
ATOM 793 C C . VAL A 1 100 ? -1.493 -1.327 2.969 1.00 96.56 100 VAL A C 1
ATOM 795 O O . VAL A 1 100 ? -1.895 -2.466 2.753 1.00 96.56 100 VAL A O 1
ATOM 798 N N . LEU A 1 101 ? -0.432 -0.820 2.334 1.00 95.06 101 LEU A N 1
ATOM 799 C CA . LEU A 1 101 ? 0.331 -1.550 1.316 1.00 95.06 101 LEU A CA 1
ATOM 800 C C . LEU A 1 101 ? 0.937 -2.843 1.869 1.00 95.06 101 LEU A C 1
ATOM 802 O O . LEU A 1 101 ? 0.792 -3.898 1.256 1.00 95.06 101 LEU A O 1
ATOM 806 N N . SER A 1 102 ? 1.555 -2.770 3.052 1.00 94.19 102 SER A N 1
ATOM 807 C CA . SER A 1 102 ? 2.112 -3.941 3.733 1.00 94.19 102 SER A CA 1
ATOM 808 C C . SER A 1 102 ? 1.034 -4.984 4.030 1.00 94.19 102 SER A C 1
ATOM 810 O O . SER A 1 102 ? 1.235 -6.158 3.745 1.00 94.19 102 SER A O 1
ATOM 812 N N . SER A 1 103 ? -0.122 -4.573 4.559 1.00 95.19 103 SER A N 1
ATOM 813 C CA . SER A 1 103 ? -1.246 -5.479 4.823 1.00 95.19 103 SER A CA 1
ATOM 814 C C . SER A 1 103 ? -1.806 -6.095 3.538 1.00 95.19 103 SER A C 1
ATOM 816 O O . SER A 1 103 ? -2.101 -7.289 3.504 1.00 95.19 103 SER A O 1
ATOM 818 N N . ALA A 1 104 ? -1.894 -5.318 2.455 1.00 93.88 104 ALA A N 1
ATOM 819 C CA . ALA A 1 104 ? -2.425 -5.771 1.171 1.00 93.88 104 ALA A CA 1
ATOM 820 C C . ALA A 1 104 ? -1.609 -6.910 0.531 1.00 93.88 104 ALA A C 1
ATOM 822 O O . ALA A 1 104 ? -2.148 -7.635 -0.305 1.00 93.88 104 ALA A O 1
ATOM 823 N N . HIS A 1 105 ? -0.342 -7.106 0.913 1.00 92.56 105 HIS A N 1
ATOM 824 C CA . HIS A 1 105 ? 0.474 -8.234 0.449 1.00 92.56 105 HIS A CA 1
ATOM 825 C C . HIS A 1 105 ? 0.013 -9.594 0.986 1.00 92.56 105 HIS A C 1
ATOM 827 O O . HIS A 1 105 ? 0.232 -10.609 0.325 1.00 92.56 105 HIS A O 1
ATOM 833 N N . PHE A 1 106 ? -0.652 -9.621 2.142 1.00 91.12 106 PHE A N 1
ATOM 834 C CA . PHE A 1 106 ? -1.114 -10.859 2.777 1.00 91.12 106 PHE A CA 1
ATOM 835 C C . PHE A 1 106 ? -2.558 -11.214 2.409 1.00 91.12 106 PHE A C 1
ATOM 837 O O . PHE A 1 106 ? -2.957 -12.366 2.546 1.00 91.12 106 PHE A O 1
ATOM 844 N N . VAL A 1 107 ? -3.335 -10.245 1.911 1.00 86.81 107 VAL A N 1
ATOM 845 C CA . VAL A 1 107 ? -4.727 -10.470 1.507 1.00 86.81 107 VAL A CA 1
ATOM 846 C C . VAL A 1 107 ? -4.780 -11.242 0.189 1.00 86.81 107 VAL A C 1
ATOM 848 O O . VAL A 1 107 ? -4.384 -10.745 -0.877 1.00 86.81 107 VAL A O 1
ATOM 851 N N . ASP A 1 108 ? -5.335 -12.448 0.247 1.00 72.75 108 ASP A N 1
ATOM 852 C CA . ASP A 1 108 ? -5.587 -13.277 -0.925 1.00 72.75 108 ASP A CA 1
ATOM 853 C C . ASP A 1 108 ? -6.942 -12.951 -1.556 1.00 72.75 108 ASP A C 1
ATOM 855 O O . ASP A 1 108 ? -7.940 -12.760 -0.872 1.00 72.75 108 ASP A O 1
ATOM 859 N N . HIS A 1 109 ? -6.966 -12.893 -2.890 1.00 65.50 109 HIS A N 1
ATOM 860 C CA . HIS A 1 109 ? -8.170 -12.970 -3.734 1.00 65.50 109 HIS A CA 1
ATOM 861 C C . HIS A 1 109 ? -9.389 -12.090 -3.369 1.00 65.50 109 HIS A C 1
ATOM 863 O O . HIS A 1 109 ? -10.485 -12.349 -3.853 1.00 65.50 109 HIS A O 1
ATOM 869 N N . GLY A 1 110 ? -9.207 -11.011 -2.599 1.00 65.06 110 GLY A N 1
ATOM 870 C CA . GLY A 1 110 ? -10.275 -10.058 -2.278 1.00 65.06 110 GLY A CA 1
ATOM 871 C C . GLY A 1 110 ? -11.341 -10.607 -1.326 1.00 65.06 110 GLY A C 1
ATOM 872 O O . GLY A 1 110 ? -12.469 -10.125 -1.353 1.00 65.06 110 GLY A O 1
ATOM 873 N N . THR A 1 111 ? -11.003 -11.615 -0.517 1.00 80.50 111 THR A N 1
ATOM 874 C CA . THR A 1 111 ? -11.941 -12.246 0.424 1.00 80.50 111 THR A CA 1
ATOM 875 C C . THR A 1 111 ? -12.159 -11.420 1.687 1.00 80.50 111 THR A C 1
ATOM 877 O O . THR A 1 111 ? -13.269 -11.395 2.209 1.00 80.50 111 THR A O 1
ATOM 880 N N . ILE A 1 112 ? -11.121 -10.722 2.154 1.00 93.00 112 ILE A N 1
ATOM 881 C CA . ILE A 1 112 ? -11.156 -9.927 3.383 1.00 93.00 112 ILE A CA 1
ATOM 882 C C . ILE A 1 112 ? -11.001 -8.442 3.021 1.00 93.00 112 ILE A C 1
ATOM 884 O O . ILE A 1 112 ? -9.973 -8.059 2.450 1.00 93.00 112 ILE A O 1
ATOM 888 N N . PRO A 1 113 ? -11.994 -7.592 3.331 1.00 94.50 113 PRO A N 1
ATOM 889 C CA . PRO A 1 113 ? -11.867 -6.146 3.230 1.00 94.50 113 PRO A CA 1
ATOM 890 C C . PRO A 1 113 ? -10.694 -5.601 4.051 1.00 94.50 113 PRO A C 1
ATOM 892 O O . PRO A 1 113 ? -10.436 -6.035 5.174 1.00 94.50 113 PRO A O 1
ATOM 895 N N . LEU A 1 114 ? -10.003 -4.612 3.488 1.00 95.81 114 LEU A N 1
ATOM 896 C CA . LEU A 1 114 ? -8.900 -3.906 4.129 1.00 95.81 114 LEU A CA 1
ATOM 897 C C . LEU A 1 114 ? -9.266 -2.431 4.275 1.00 95.81 114 LEU A C 1
ATOM 899 O O . LEU A 1 114 ? -9.495 -1.746 3.279 1.00 95.81 114 LEU A O 1
ATOM 903 N N . LEU A 1 115 ? -9.279 -1.949 5.512 1.00 96.94 115 LEU A N 1
ATOM 904 C CA . LEU A 1 115 ? -9.561 -0.567 5.867 1.00 96.94 115 LEU A CA 1
ATOM 905 C C . LEU A 1 115 ? -8.302 0.083 6.441 1.00 96.94 115 LEU A C 1
ATOM 907 O O . LEU A 1 115 ? -7.684 -0.445 7.363 1.00 96.94 115 LEU A O 1
ATOM 911 N N . GLY A 1 116 ? -7.912 1.240 5.908 1.00 97.75 116 GLY A N 1
ATOM 912 C CA . GLY A 1 116 ? -6.782 2.018 6.418 1.00 97.75 116 GLY A CA 1
ATOM 913 C C . GLY A 1 116 ? -7.219 3.151 7.348 1.00 97.75 116 GLY A C 1
ATOM 914 O O . GLY A 1 116 ? -8.121 3.909 6.999 1.00 97.75 116 GLY A O 1
ATOM 915 N N . ILE A 1 117 ? -6.526 3.314 8.47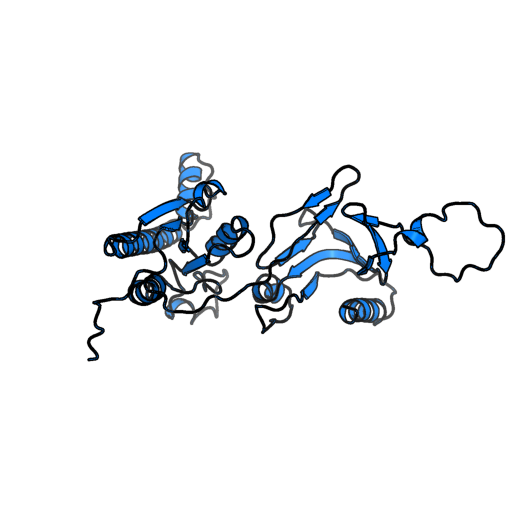6 1.00 98.12 117 ILE A N 1
ATOM 916 C CA . ILE A 1 117 ? -6.648 4.461 9.386 1.00 98.12 117 ILE A CA 1
ATOM 917 C C . ILE A 1 117 ? -5.316 5.217 9.414 1.00 98.12 117 ILE A C 1
ATOM 919 O O . ILE A 1 117 ? -4.285 4.692 9.849 1.00 98.12 117 ILE A O 1
ATOM 923 N N . ASN A 1 118 ? -5.327 6.473 8.973 1.00 97.19 118 ASN A N 1
ATOM 924 C CA . ASN A 1 118 ? -4.175 7.360 9.040 1.00 97.19 118 ASN A CA 1
ATOM 925 C C . ASN A 1 118 ? -3.999 7.877 10.473 1.00 97.19 118 ASN A C 1
ATOM 927 O O . ASN A 1 118 ? -4.650 8.822 10.911 1.00 97.19 118 ASN A O 1
ATOM 931 N N . SER A 1 119 ? -3.086 7.245 11.203 1.00 96.25 119 SER A N 1
ATOM 932 C CA . SER A 1 119 ? -2.801 7.520 12.616 1.00 96.25 119 SER A CA 1
ATOM 933 C C . SER A 1 119 ? -2.111 8.855 12.902 1.00 96.25 119 SER A C 1
ATOM 935 O O . SER A 1 119 ? -1.998 9.249 14.059 1.00 96.25 119 SER A O 1
ATOM 937 N N . ASP A 1 120 ? -1.573 9.519 11.879 1.00 92.56 120 ASP A N 1
ATOM 938 C CA . ASP A 1 120 ? -0.890 10.804 12.028 1.00 92.56 120 ASP A CA 1
ATOM 939 C C . ASP A 1 120 ? -1.078 11.648 10.753 1.00 92.56 120 ASP A C 1
ATOM 941 O O . ASP A 1 120 ? -0.118 11.844 9.992 1.00 92.56 120 ASP A O 1
ATOM 945 N N . PRO A 1 121 ? -2.322 12.094 10.485 1.00 90.00 121 PRO A N 1
ATOM 946 C CA . PRO A 1 121 ? -2.691 12.772 9.247 1.00 90.00 121 PRO A CA 1
ATOM 947 C C . PRO A 1 121 ? -2.044 14.152 9.146 1.00 90.00 121 PRO A C 1
ATOM 949 O O . PRO A 1 121 ? -1.665 14.748 10.159 1.00 90.00 121 PRO A O 1
ATOM 952 N N . ASN A 1 122 ? -1.934 14.678 7.922 1.00 82.44 122 ASN A N 1
ATOM 953 C CA . ASN A 1 122 ? -1.468 16.046 7.694 1.00 82.44 122 ASN A CA 1
ATOM 954 C C . ASN A 1 122 ? -2.297 17.066 8.482 1.00 82.44 122 ASN A C 1
ATOM 956 O O . ASN A 1 122 ? -3.515 16.967 8.595 1.00 82.44 122 ASN A O 1
ATOM 960 N N . LYS A 1 123 ? -1.610 18.070 9.033 1.00 77.06 123 LYS A N 1
ATOM 961 C CA . LYS A 1 123 ? -2.241 19.187 9.740 1.00 77.06 123 LYS A CA 1
ATOM 962 C C . LYS A 1 123 ? -2.208 20.400 8.824 1.00 77.06 123 LYS A C 1
ATOM 964 O O . LYS A 1 123 ? -1.147 20.735 8.311 1.00 77.06 123 LYS A O 1
ATOM 969 N N . SER A 1 124 ? -3.336 21.087 8.669 1.00 60.69 124 SER A N 1
ATOM 970 C CA . SER A 1 124 ? -3.523 22.223 7.747 1.00 60.69 124 SER A CA 1
ATOM 971 C C . SER A 1 124 ? -2.483 23.352 7.884 1.00 60.69 124 SER A C 1
ATOM 973 O O . SER A 1 124 ? -2.166 24.026 6.904 1.00 60.69 124 SER A O 1
ATOM 975 N N . GLY A 1 125 ? -1.898 23.541 9.074 1.00 57.22 125 GLY A N 1
ATOM 976 C CA . GLY A 1 125 ? -0.786 24.476 9.299 1.00 57.22 125 GLY A CA 1
ATOM 977 C C . GLY A 1 125 ? 0.574 24.019 8.743 1.00 57.22 125 GLY A C 1
ATOM 978 O O . GLY A 1 125 ? 1.435 24.854 8.483 1.00 57.22 125 GLY A O 1
ATOM 979 N N . GLU A 1 126 ? 0.778 22.716 8.530 1.00 59.88 126 GLU A N 1
ATOM 980 C CA . GLU A 1 126 ? 2.007 22.130 7.967 1.00 59.88 126 GLU A CA 1
ATOM 981 C C . GLU A 1 126 ? 1.995 22.112 6.421 1.00 59.88 126 GLU A C 1
ATOM 983 O O . GLU A 1 126 ? 3.068 22.126 5.818 1.00 59.88 126 GLU A O 1
ATOM 988 N N . ASP A 1 127 ? 0.817 22.166 5.781 1.00 54.53 127 ASP A N 1
ATOM 989 C CA . ASP A 1 127 ? 0.665 22.180 4.312 1.00 54.53 127 ASP A CA 1
ATOM 990 C C . ASP A 1 127 ? 0.890 23.571 3.680 1.00 54.53 127 ASP A C 1
ATOM 992 O O . ASP A 1 127 ? 1.197 23.678 2.493 1.00 54.53 127 ASP A O 1
ATOM 996 N N . ARG A 1 128 ? 0.763 24.664 4.452 1.00 46.97 128 ARG A N 1
ATOM 997 C CA . ARG A 1 128 ? 0.691 26.037 3.904 1.00 46.97 128 ARG A CA 1
ATOM 998 C C . ARG A 1 128 ? 2.004 26.812 3.778 1.00 46.97 128 ARG A C 1
ATOM 1000 O O . ARG A 1 128 ? 1.984 27.897 3.202 1.00 46.97 128 ARG A O 1
ATOM 1007 N N . GLN A 1 129 ? 3.149 26.310 4.239 1.00 44.66 129 GLN A N 1
ATOM 1008 C CA . GLN A 1 129 ? 4.422 27.027 4.064 1.00 44.66 129 GLN A CA 1
ATOM 1009 C C . GLN A 1 129 ? 5.617 26.093 3.870 1.00 44.66 129 GLN A C 1
ATOM 1011 O O . GLN A 1 129 ? 6.356 25.777 4.801 1.00 44.66 129 GLN A O 1
ATOM 1016 N N . VAL A 1 130 ? 5.878 25.741 2.612 1.00 48.50 130 VAL A N 1
ATOM 1017 C CA . VAL A 1 130 ? 7.210 25.312 2.170 1.00 48.50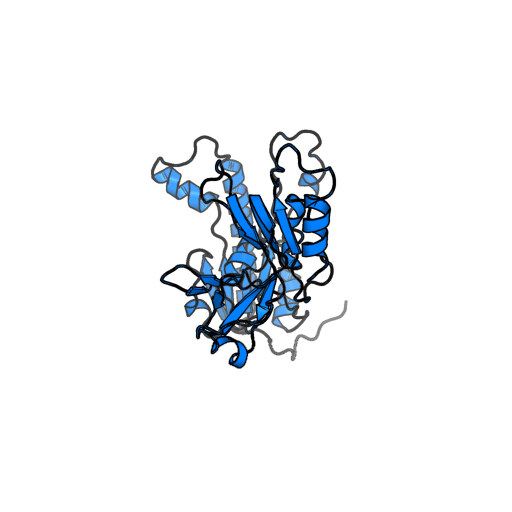 130 VAL A CA 1
ATOM 1018 C C . VAL A 1 130 ? 7.631 26.149 0.961 1.00 48.50 130 VAL A C 1
ATOM 1020 O O . VAL A 1 130 ? 7.881 25.640 -0.119 1.00 48.50 130 VAL A O 1
ATOM 1023 N N . LYS A 1 131 ? 7.697 27.478 1.127 1.00 46.16 131 LYS A N 1
ATOM 1024 C CA . LYS A 1 131 ? 8.411 28.339 0.161 1.00 46.16 131 LYS A CA 1
ATOM 1025 C C . LYS A 1 131 ? 9.934 28.330 0.391 1.00 46.16 131 LYS A C 1
ATOM 1027 O O . LYS A 1 131 ? 10.683 28.766 -0.472 1.00 46.16 131 LYS A O 1
ATOM 1032 N N . LYS A 1 132 ? 10.392 27.813 1.543 1.00 48.62 132 LYS A N 1
ATOM 1033 C CA . LYS A 1 132 ? 11.805 27.618 1.922 1.00 48.62 132 LYS A CA 1
ATOM 1034 C C . LYS A 1 132 ? 11.957 26.443 2.909 1.00 48.62 132 LYS A C 1
ATOM 1036 O O . LYS A 1 132 ? 12.181 26.673 4.093 1.00 48.62 132 LYS A O 1
ATOM 1041 N N . LYS A 1 133 ? 11.846 25.183 2.476 1.00 48.03 133 LYS A N 1
ATOM 1042 C CA . LYS A 1 133 ? 12.485 24.086 3.234 1.00 48.03 133 LYS A CA 1
ATOM 1043 C C . LYS A 1 133 ? 13.424 23.313 2.332 1.00 48.03 133 LYS A C 1
ATOM 1045 O O . LYS A 1 133 ? 13.049 22.874 1.255 1.00 48.03 133 LYS A O 1
ATOM 1050 N N . THR A 1 134 ? 14.634 23.139 2.836 1.00 46.72 134 THR A N 1
ATOM 1051 C CA . THR A 1 134 ? 15.686 22.256 2.334 1.00 46.72 134 THR A CA 1
ATOM 1052 C C . THR A 1 134 ? 15.394 20.767 2.597 1.00 46.72 134 THR A C 1
ATOM 1054 O O . THR A 1 134 ? 16.218 19.925 2.260 1.00 46.72 134 THR A O 1
ATOM 1057 N N . SER A 1 135 ? 14.234 20.417 3.172 1.00 45.28 135 SER A N 1
ATOM 1058 C CA . SER A 1 135 ? 13.780 19.040 3.411 1.00 45.28 135 SER A CA 1
ATOM 1059 C C . SER A 1 135 ? 12.247 18.929 3.346 1.00 45.28 135 SER A C 1
ATOM 1061 O O . SER A 1 135 ? 11.532 19.763 3.909 1.00 45.28 135 SER A O 1
ATOM 1063 N N . ASP A 1 136 ? 11.731 17.891 2.675 1.00 52.25 136 ASP A N 1
ATOM 1064 C CA . ASP A 1 136 ? 10.315 17.500 2.750 1.00 52.25 136 ASP A CA 1
ATOM 1065 C C . ASP A 1 136 ? 10.044 16.848 4.117 1.00 52.25 136 ASP A C 1
ATOM 1067 O O . ASP A 1 136 ? 10.740 15.926 4.547 1.00 52.25 136 ASP A O 1
ATOM 1071 N N . GLU A 1 137 ? 9.069 17.381 4.853 1.00 58.78 137 GLU A N 1
ATOM 1072 C CA . GLU A 1 137 ? 8.811 17.035 6.255 1.00 58.78 137 GLU A CA 1
ATOM 1073 C C . GLU A 1 137 ? 7.332 16.758 6.557 1.00 58.78 137 GLU A C 1
ATOM 1075 O O . GLU A 1 137 ? 6.927 16.774 7.725 1.00 58.78 137 GLU A O 1
ATOM 1080 N N . ARG A 1 138 ? 6.527 16.514 5.522 1.00 64.19 138 ARG A N 1
ATOM 1081 C CA . ARG A 1 138 ? 5.074 16.332 5.641 1.00 64.19 138 ARG A CA 1
ATOM 1082 C C . ARG A 1 138 ? 4.703 15.061 6.420 1.00 64.19 138 ARG A C 1
ATOM 1084 O O . ARG A 1 138 ? 5.498 14.123 6.527 1.00 64.19 138 ARG A O 1
ATOM 1091 N N . ARG A 1 139 ? 3.511 15.062 7.031 1.00 74.62 139 ARG A N 1
ATOM 1092 C CA . ARG A 1 139 ? 2.900 13.859 7.628 1.00 74.62 139 ARG A CA 1
ATOM 1093 C C . ARG A 1 139 ? 2.331 12.988 6.498 1.00 74.62 139 ARG A C 1
ATOM 1095 O O . ARG A 1 139 ? 2.461 13.317 5.319 1.00 74.62 139 ARG A O 1
ATOM 1102 N N . SER A 1 140 ? 1.743 11.843 6.840 1.00 77.31 140 SER A N 1
ATOM 1103 C CA . SER A 1 140 ? 1.142 10.983 5.817 1.00 77.31 140 SER A CA 1
ATOM 1104 C C . SER A 1 140 ? -0.093 11.665 5.228 1.00 77.31 140 SER A C 1
ATOM 1106 O O . SER A 1 140 ? -0.970 12.099 5.977 1.00 77.31 140 SER A O 1
ATOM 1108 N N . HIS A 1 141 ? -0.164 11.730 3.896 1.00 81.81 141 HIS A N 1
ATOM 1109 C CA . HIS A 1 141 ? -1.369 12.164 3.192 1.00 81.81 141 HIS A CA 1
ATOM 1110 C C . HIS A 1 141 ? -2.513 11.158 3.397 1.00 81.81 141 HIS A C 1
ATOM 1112 O O . HIS A 1 141 ? -3.634 11.570 3.664 1.00 81.81 141 HIS A O 1
ATOM 1118 N N . GLY A 1 142 ? -2.208 9.853 3.390 1.00 86.81 142 GLY A N 1
ATOM 1119 C CA . GLY A 1 142 ? -3.190 8.801 3.648 1.00 86.81 142 GLY A CA 1
ATOM 1120 C C . GLY A 1 142 ? -4.111 8.553 2.456 1.00 86.81 142 GLY A C 1
ATOM 1121 O O . GLY A 1 142 ? -5.308 8.394 2.656 1.00 86.81 142 GLY A O 1
ATOM 1122 N N . ALA A 1 143 ? -3.575 8.530 1.231 1.00 90.62 143 ALA A N 1
ATOM 1123 C CA . ALA A 1 143 ? -4.362 8.346 0.005 1.00 90.62 143 ALA A CA 1
ATOM 1124 C C . ALA A 1 143 ? -5.132 7.010 -0.042 1.00 90.62 143 ALA A C 1
ATOM 1126 O O . ALA A 1 143 ? -6.119 6.885 -0.766 1.00 90.62 143 ALA A O 1
ATOM 1127 N N . LEU A 1 144 ? -4.663 6.005 0.703 1.00 94.00 144 LEU A N 1
ATOM 1128 C CA . LEU A 1 144 ? -5.274 4.682 0.834 1.00 94.00 144 LEU A CA 1
ATOM 1129 C C . LEU A 1 144 ? -6.024 4.505 2.161 1.00 94.00 144 LEU A C 1
ATOM 1131 O O . LEU A 1 144 ? -6.584 3.437 2.411 1.00 94.00 144 LEU A O 1
ATOM 1135 N N . CYS A 1 145 ? -6.002 5.507 3.041 1.00 95.56 145 CYS A N 1
ATOM 1136 C CA . CYS A 1 145 ? -6.694 5.456 4.320 1.00 95.56 145 CYS A CA 1
ATOM 1137 C C . CYS A 1 145 ? -8.117 6.001 4.167 1.00 95.56 145 CYS A C 1
ATOM 1139 O O . CYS A 1 145 ? -8.316 7.094 3.650 1.00 95.56 145 CYS A O 1
ATOM 1141 N N . MET A 1 146 ? -9.098 5.234 4.643 1.00 95.62 146 MET A N 1
ATOM 1142 C CA . MET A 1 146 ? -10.504 5.642 4.655 1.00 95.62 146 MET A CA 1
ATOM 1143 C C . MET A 1 146 ? -10.772 6.662 5.761 1.00 95.62 146 MET A C 1
ATOM 1145 O O . MET A 1 146 ? -11.535 7.600 5.559 1.00 95.62 146 MET A O 1
ATOM 1149 N N . PHE A 1 147 ? -10.118 6.473 6.907 1.00 96.56 147 PHE A N 1
ATOM 1150 C CA . PHE A 1 147 ? -10.243 7.334 8.074 1.00 96.56 147 PHE A CA 1
ATOM 1151 C C . PHE A 1 147 ? -8.888 7.869 8.505 1.00 96.56 147 PHE A C 1
ATOM 1153 O O . PHE A 1 147 ? -7.824 7.357 8.145 1.00 96.56 147 PHE A O 1
ATOM 1160 N N . THR A 1 148 ? -8.930 8.888 9.336 1.00 96.19 148 THR A N 1
ATOM 1161 C CA . THR A 1 148 ? -7.806 9.479 10.032 1.00 96.19 148 THR A CA 1
ATOM 1162 C C . THR A 1 148 ? -8.018 9.371 11.540 1.00 96.19 148 THR A C 1
ATOM 1164 O O . THR A 1 148 ? -9.109 9.071 12.022 1.00 96.19 148 THR A O 1
ATOM 1167 N N . ALA A 1 149 ? -6.981 9.671 12.321 1.00 94.81 149 ALA A N 1
ATOM 1168 C CA . ALA A 1 149 ? -7.093 9.745 13.777 1.00 94.81 149 ALA A CA 1
ATOM 1169 C C . ALA A 1 149 ? -8.166 10.742 14.271 1.00 94.81 149 ALA A C 1
ATOM 1171 O O . ALA A 1 149 ? -8.518 10.697 15.443 1.00 94.81 149 ALA A O 1
ATOM 1172 N N . THR A 1 150 ? -8.656 11.649 13.415 1.00 93.06 150 THR A N 1
ATOM 1173 C CA . THR A 1 150 ? -9.651 12.667 13.783 1.00 93.06 150 THR A CA 1
ATOM 1174 C C . THR A 1 150 ? -11.093 12.302 13.443 1.00 93.06 150 THR A C 1
ATOM 1176 O O . THR A 1 150 ? -11.987 12.935 13.986 1.00 93.06 150 THR A O 1
ATOM 1179 N N . ASP A 1 151 ? -11.331 11.327 12.562 1.00 94.69 151 ASP A N 1
ATOM 1180 C CA . ASP A 1 151 ? -12.681 10.965 12.085 1.00 94.69 151 ASP A CA 1
ATOM 1181 C C . ASP A 1 151 ? -13.016 9.469 12.258 1.00 94.69 151 ASP A C 1
ATOM 1183 O O . ASP A 1 151 ? -14.148 9.051 12.010 1.00 94.69 151 ASP A O 1
ATOM 1187 N N . MET A 1 152 ? -12.060 8.655 12.726 1.00 95.94 152 MET A N 1
ATOM 1188 C CA . MET A 1 152 ? -12.254 7.210 12.864 1.00 95.94 152 MET A CA 1
ATOM 1189 C C . MET A 1 152 ? -13.343 6.819 13.868 1.00 95.94 152 MET A C 1
ATOM 1191 O O . MET A 1 152 ? -13.897 5.736 13.722 1.00 95.94 152 MET A O 1
ATOM 1195 N N . GLU A 1 153 ? -13.630 7.640 14.888 1.00 93.19 153 GLU A N 1
ATOM 1196 C CA . GLU A 1 153 ? -14.642 7.307 15.904 1.00 93.19 153 GLU A CA 1
ATOM 1197 C C . GLU A 1 153 ? -16.034 7.210 15.278 1.00 93.19 153 GLU A C 1
ATOM 1199 O O . GLU A 1 153 ? -16.672 6.161 15.367 1.00 93.19 153 GLU A O 1
ATOM 1204 N N . ASP A 1 154 ? -16.443 8.249 14.554 1.00 89.69 154 ASP A N 1
ATOM 1205 C CA . ASP A 1 154 ? -17.737 8.284 13.876 1.00 89.69 154 ASP A CA 1
ATOM 1206 C C . ASP A 1 154 ? -17.765 7.325 12.675 1.00 89.69 154 ASP A C 1
ATOM 1208 O O . ASP A 1 154 ? -18.723 6.577 12.469 1.00 89.69 154 ASP A O 1
ATOM 1212 N N . GLY A 1 155 ? -16.692 7.320 11.878 1.00 93.31 155 GLY A N 1
ATOM 1213 C CA . GLY A 1 155 ? -16.644 6.578 10.623 1.00 93.31 155 GLY A CA 1
ATOM 1214 C C . GLY A 1 155 ? -16.552 5.061 10.794 1.00 93.31 155 GLY A C 1
ATOM 1215 O O . GLY A 1 155 ? -17.230 4.312 10.087 1.00 93.31 155 GLY A O 1
ATOM 1216 N N . LEU A 1 156 ? -15.729 4.577 11.732 1.00 94.00 156 LEU A N 1
ATOM 1217 C CA . LEU A 1 156 ? -15.559 3.136 11.925 1.00 94.00 156 LEU A CA 1
ATOM 1218 C C . LEU A 1 156 ? -16.832 2.496 12.472 1.00 94.00 156 LEU A C 1
ATOM 1220 O O . LEU A 1 156 ? -17.145 1.367 12.093 1.00 94.00 156 LEU A O 1
ATOM 1224 N N . GLN A 1 157 ? -17.577 3.212 13.318 1.00 91.44 157 GLN A N 1
ATOM 1225 C CA . GLN A 1 157 ? -18.852 2.729 13.824 1.00 91.44 157 GLN A CA 1
ATOM 1226 C C . GLN A 1 157 ? -19.805 2.400 12.668 1.00 91.44 157 GLN A C 1
ATOM 1228 O O . GLN A 1 157 ? -20.315 1.286 12.618 1.00 91.44 157 GLN A O 1
ATOM 1233 N N . ASP A 1 158 ? -19.989 3.304 11.704 1.00 91.44 158 ASP A N 1
ATOM 1234 C CA . ASP A 1 158 ? -20.850 3.054 10.538 1.00 91.44 158 ASP A CA 1
ATOM 1235 C C . ASP A 1 158 ? -20.427 1.787 9.767 1.00 91.44 158 ASP A C 1
ATOM 1237 O O . ASP A 1 158 ? -21.241 0.897 9.508 1.00 91.44 158 ASP A O 1
ATOM 1241 N N . VAL A 1 159 ? -19.125 1.631 9.502 1.00 93.56 159 VAL A N 1
ATOM 1242 C CA . VAL A 1 159 ? -18.580 0.461 8.789 1.00 93.56 159 VAL A CA 1
ATOM 1243 C C . VAL A 1 159 ? -18.833 -0.848 9.542 1.00 93.56 159 VAL A C 1
ATOM 1245 O O . VAL A 1 159 ? -19.218 -1.845 8.925 1.00 93.56 159 VAL A O 1
ATOM 1248 N N . LEU A 1 160 ? -18.658 -0.870 10.869 1.00 92.19 160 LEU A N 1
ATOM 1249 C CA . LEU A 1 160 ? -18.888 -2.068 11.689 1.00 92.19 160 LEU A CA 1
ATOM 1250 C C . LEU A 1 160 ? -20.335 -2.572 11.587 1.00 92.19 160 LEU A C 1
ATOM 1252 O O . LEU A 1 160 ? -20.566 -3.784 11.563 1.00 92.19 160 LEU A O 1
ATOM 1256 N N . TYR A 1 161 ? -21.303 -1.662 11.471 1.00 90.25 161 TYR A N 1
ATOM 1257 C CA . TYR A 1 161 ? -22.725 -1.987 11.301 1.00 90.25 161 TYR A CA 1
ATOM 1258 C C . TYR A 1 161 ? -23.156 -2.104 9.831 1.00 90.25 161 TYR A C 1
ATOM 1260 O O . TYR A 1 161 ? -24.340 -2.250 9.536 1.00 90.25 161 TYR A O 1
ATOM 1268 N N . GLY A 1 162 ? -22.193 -2.133 8.907 1.00 86.69 162 GLY A N 1
ATOM 1269 C CA . GLY A 1 162 ? -22.414 -2.447 7.500 1.00 86.69 162 GLY A CA 1
ATOM 1270 C C . GLY A 1 162 ? -22.629 -1.254 6.579 1.00 86.69 162 GLY A C 1
ATOM 1271 O O . GLY A 1 162 ? -22.992 -1.479 5.422 1.00 86.69 162 GLY A O 1
ATOM 1272 N N . GLY A 1 163 ? -22.372 -0.039 7.062 1.00 90.31 163 GLY A N 1
ATOM 1273 C CA . GLY A 1 163 ? -22.262 1.163 6.247 1.00 90.31 163 GLY A CA 1
ATOM 1274 C C . GLY A 1 163 ? -21.039 1.161 5.323 1.00 90.31 163 GLY A C 1
ATOM 1275 O O . GLY A 1 163 ? -20.177 0.276 5.363 1.00 90.31 163 GLY A O 1
ATOM 1276 N N . GLY A 1 164 ? -20.977 2.167 4.451 1.00 87.75 164 GLY A N 1
ATOM 1277 C CA . GLY A 1 164 ? -19.967 2.273 3.396 1.00 87.75 164 GLY A CA 1
ATOM 1278 C C . GLY A 1 164 ? -20.152 1.287 2.231 1.00 87.75 164 GLY A C 1
ATOM 1279 O O . GLY A 1 164 ? -21.155 0.585 2.108 1.00 87.75 164 GLY A O 1
ATOM 1280 N N . TYR A 1 165 ? -19.169 1.254 1.327 1.00 90.31 165 TYR A N 1
ATOM 1281 C CA . TYR A 1 165 ? -19.140 0.349 0.175 1.00 90.31 165 TYR A CA 1
ATOM 1282 C C . TYR A 1 165 ? -17.738 -0.228 -0.030 1.00 90.31 165 TYR A C 1
ATOM 1284 O O . TYR A 1 165 ? -16.729 0.424 0.233 1.00 90.31 165 TYR A O 1
ATOM 1292 N N . LEU A 1 166 ? -17.669 -1.467 -0.521 1.00 90.81 166 LEU A N 1
ATOM 1293 C CA . LEU A 1 166 ? -16.401 -2.105 -0.862 1.00 90.81 166 LEU A CA 1
ATOM 1294 C C . LEU A 1 166 ? -15.948 -1.656 -2.248 1.00 90.81 166 LEU A C 1
ATOM 1296 O O . LEU A 1 166 ? -16.673 -1.814 -3.230 1.00 90.81 166 LEU A O 1
ATOM 1300 N N . GLN A 1 167 ? -14.718 -1.160 -2.336 1.00 89.94 167 GLN A N 1
ATOM 1301 C CA . GLN A 1 167 ? -14.089 -0.816 -3.604 1.00 89.94 167 GLN A CA 1
ATOM 1302 C C . GLN A 1 167 ? -13.013 -1.845 -3.952 1.00 89.94 167 GLN A C 1
ATOM 1304 O O . GLN A 1 167 ? -12.066 -2.058 -3.194 1.00 89.94 167 GLN A O 1
ATOM 1309 N N . LYS A 1 168 ? -13.134 -2.469 -5.126 1.00 91.69 168 LYS A N 1
ATOM 1310 C CA . LYS A 1 168 ? -12.084 -3.345 -5.657 1.00 91.69 168 LYS A CA 1
ATOM 1311 C C . LYS A 1 168 ? -10.886 -2.507 -6.102 1.00 91.69 168 LYS A C 1
ATOM 1313 O O . LYS A 1 168 ? -11.054 -1.404 -6.611 1.00 91.69 168 LYS A O 1
ATOM 1318 N N . ARG A 1 169 ? -9.680 -3.047 -5.924 1.00 91.81 169 ARG A N 1
ATOM 1319 C CA . ARG A 1 169 ? -8.434 -2.442 -6.405 1.00 91.81 169 ARG A CA 1
ATOM 1320 C C . ARG A 1 169 ? -7.628 -3.478 -7.173 1.00 91.81 169 ARG A C 1
ATOM 1322 O O . ARG A 1 169 ? -7.337 -4.553 -6.644 1.00 91.81 169 ARG A O 1
ATOM 1329 N N . THR A 1 170 ? -7.274 -3.145 -8.407 1.00 92.44 170 THR A N 1
ATOM 1330 C CA . THR A 1 170 ? -6.402 -3.972 -9.247 1.00 92.44 170 THR A CA 1
ATOM 1331 C C . THR A 1 170 ? -5.003 -4.054 -8.636 1.00 92.44 170 THR A C 1
ATOM 1333 O O . THR A 1 170 ? -4.505 -3.077 -8.078 1.00 92.44 170 THR A O 1
ATOM 1336 N N . ARG A 1 171 ? -4.366 -5.228 -8.731 1.00 93.81 171 ARG A N 1
ATOM 1337 C CA . ARG A 1 171 ? -2.979 -5.470 -8.298 1.00 93.81 171 ARG A CA 1
ATOM 1338 C C . ARG A 1 171 ? -2.156 -6.043 -9.447 1.00 93.81 171 ARG A C 1
ATOM 1340 O O . ARG A 1 171 ? -2.651 -6.889 -10.188 1.00 93.81 171 ARG A O 1
ATOM 1347 N N . LEU A 1 172 ? -0.886 -5.657 -9.541 1.00 94.12 172 LEU A N 1
ATOM 1348 C CA . LEU A 1 172 ? 0.062 -6.228 -10.497 1.00 94.12 172 LEU A CA 1
ATOM 1349 C C . LEU A 1 172 ? 0.548 -7.586 -10.012 1.00 94.12 172 LEU A C 1
ATOM 1351 O O . LEU A 1 172 ? 1.096 -7.700 -8.917 1.00 94.12 172 LEU A O 1
ATOM 1355 N N . ARG A 1 173 ? 0.421 -8.609 -10.856 1.00 93.12 173 ARG A N 1
ATOM 1356 C CA . ARG A 1 173 ? 1.080 -9.900 -10.653 1.00 93.12 173 ARG A CA 1
ATOM 1357 C C . ARG A 1 173 ? 2.297 -9.983 -11.564 1.00 93.12 173 ARG A C 1
ATOM 1359 O O . ARG A 1 173 ? 2.164 -9.853 -12.773 1.00 93.12 173 ARG A O 1
ATOM 1366 N N . CYS A 1 174 ? 3.461 -10.250 -10.982 1.00 93.75 174 CYS A N 1
ATOM 1367 C CA . CYS A 1 174 ? 4.707 -10.415 -11.721 1.00 93.75 174 CYS A CA 1
ATOM 1368 C C . CYS A 1 174 ? 5.236 -11.839 -11.559 1.00 93.75 174 CYS A C 1
ATOM 1370 O O . CYS A 1 174 ? 5.254 -12.389 -10.454 1.00 93.75 174 CYS A O 1
ATOM 1372 N N . LYS A 1 175 ? 5.662 -12.432 -12.672 1.00 92.81 175 LYS A N 1
ATOM 1373 C CA . LYS A 1 175 ? 6.368 -13.709 -12.706 1.00 92.81 175 LYS A CA 1
ATOM 1374 C C . LYS A 1 175 ? 7.780 -13.465 -13.207 1.00 92.81 175 LYS A C 1
ATOM 1376 O O . LYS A 1 175 ? 7.968 -12.919 -14.289 1.00 92.81 175 LYS A O 1
ATOM 1381 N N . VAL A 1 176 ? 8.756 -13.888 -12.420 1.00 92.62 176 VAL A N 1
ATOM 1382 C CA . VAL A 1 176 ? 10.172 -13.793 -12.754 1.00 92.62 176 VAL A CA 1
ATOM 1383 C C . VAL A 1 176 ? 10.653 -15.180 -13.131 1.00 92.62 176 VAL A C 1
ATOM 1385 O O . VAL A 1 176 ? 10.547 -16.113 -12.338 1.00 92.62 176 VAL A O 1
ATOM 1388 N N . LYS A 1 177 ? 11.186 -15.314 -14.342 1.00 89.06 177 LYS A N 1
ATOM 1389 C CA . LYS A 1 177 ? 11.779 -16.558 -14.819 1.00 89.06 177 LYS A CA 1
ATOM 1390 C C . LYS A 1 177 ? 13.290 -16.402 -14.933 1.00 89.06 177 LYS A C 1
ATOM 1392 O O . LYS A 1 177 ? 13.774 -15.490 -15.597 1.00 89.06 177 LYS A O 1
ATOM 1397 N N . SER A 1 178 ? 14.014 -17.311 -14.297 1.00 88.38 178 SER A N 1
ATOM 1398 C CA . SER A 1 178 ? 15.444 -17.530 -14.485 1.00 88.38 178 SER A CA 1
ATOM 1399 C C . SER A 1 178 ? 15.676 -18.808 -15.299 1.00 88.38 178 SER A C 1
ATOM 1401 O O . SER A 1 178 ? 14.729 -19.499 -15.682 1.00 88.38 178 SER A O 1
ATOM 1403 N N . THR A 1 179 ? 16.938 -19.157 -15.545 1.00 85.31 179 THR A N 1
ATOM 1404 C CA . THR A 1 179 ? 17.311 -20.419 -16.204 1.00 85.31 179 THR A CA 1
ATOM 1405 C C . THR A 1 179 ? 16.761 -21.651 -15.476 1.00 85.31 179 THR A C 1
ATOM 1407 O O . THR A 1 179 ? 16.403 -22.627 -16.128 1.00 85.31 179 THR A O 1
ATOM 1410 N N . PHE A 1 180 ? 16.665 -21.604 -14.142 1.00 85.38 180 PHE A N 1
ATOM 1411 C CA . PHE A 1 180 ? 16.359 -22.775 -13.308 1.00 85.38 180 PHE A CA 1
ATOM 1412 C C . PHE A 1 180 ? 15.070 -22.648 -12.492 1.00 85.38 180 PHE A C 1
ATOM 1414 O O . PHE A 1 180 ? 14.647 -23.618 -11.868 1.00 85.38 180 PHE A O 1
ATOM 1421 N N . SER A 1 181 ? 14.444 -21.471 -12.458 1.00 88.75 181 SER A N 1
ATOM 1422 C CA . SER A 1 181 ? 13.279 -21.223 -11.608 1.00 88.75 181 SER A CA 1
ATOM 1423 C C . SER A 1 181 ? 12.271 -20.277 -12.247 1.00 88.75 181 SER A C 1
ATOM 1425 O O . SER A 1 181 ? 12.630 -19.342 -12.960 1.00 88.75 181 SER A O 1
ATOM 1427 N N . GLU A 1 182 ? 10.995 -20.506 -11.953 1.00 90.81 182 GLU A N 1
ATOM 1428 C CA . GLU A 1 182 ? 9.911 -19.554 -12.188 1.00 90.81 182 GLU A CA 1
ATOM 1429 C C . GLU A 1 182 ? 9.338 -19.172 -10.821 1.00 90.81 182 GLU A C 1
ATOM 1431 O O . GLU A 1 182 ? 8.783 -20.012 -10.113 1.00 90.81 182 GLU A O 1
ATOM 1436 N N . THR A 1 183 ? 9.495 -17.908 -10.439 1.00 91.50 183 THR A N 1
ATOM 1437 C CA . THR A 1 183 ? 9.037 -17.378 -9.155 1.00 91.50 183 THR A CA 1
ATOM 1438 C C . THR A 1 183 ? 7.915 -16.384 -9.397 1.00 91.50 183 THR A C 1
ATOM 1440 O O . THR A 1 183 ? 8.067 -15.421 -10.150 1.00 91.50 183 THR A O 1
ATOM 1443 N N . GLN A 1 184 ? 6.784 -16.581 -8.726 1.00 91.19 184 GLN A N 1
ATOM 1444 C CA . GLN A 1 184 ? 5.704 -15.603 -8.721 1.00 91.19 184 GLN A CA 1
ATOM 1445 C C . GLN A 1 184 ? 5.884 -14.644 -7.546 1.00 91.19 184 GLN A C 1
ATOM 1447 O O . GLN A 1 184 ? 5.921 -15.070 -6.393 1.00 91.19 184 GLN A O 1
ATOM 1452 N N 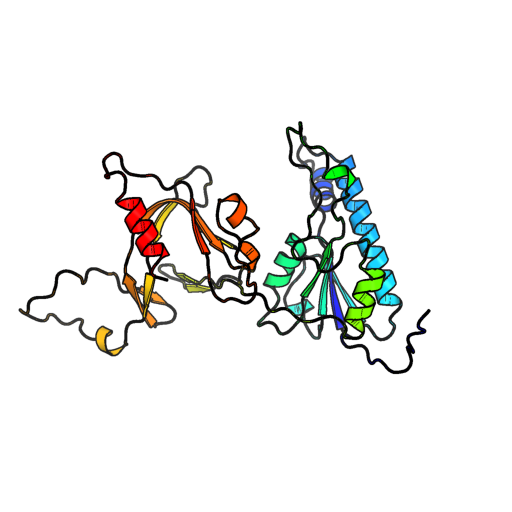. LEU A 1 185 ? 5.983 -13.349 -7.840 1.00 92.38 185 LEU A N 1
ATOM 1453 C CA . LEU A 1 185 ? 6.063 -12.320 -6.811 1.00 92.38 185 LEU A CA 1
ATOM 1454 C C . LEU A 1 185 ? 4.693 -12.103 -6.162 1.00 92.38 185 LEU A C 1
ATOM 1456 O O . LEU A 1 185 ? 3.642 -12.317 -6.779 1.00 92.38 185 LEU A O 1
ATOM 1460 N N . VAL A 1 186 ? 4.714 -11.635 -4.914 1.00 91.62 186 VAL A N 1
ATOM 1461 C CA . VAL A 1 186 ? 3.501 -11.184 -4.228 1.00 91.62 186 VAL A CA 1
ATOM 1462 C C . VAL A 1 186 ? 2.877 -10.034 -5.032 1.00 91.62 186 VAL A C 1
ATOM 1464 O O . VAL A 1 186 ? 3.612 -9.140 -5.458 1.00 91.62 186 VAL A O 1
ATOM 1467 N N . PRO A 1 187 ? 1.550 -10.025 -5.260 1.00 93.19 187 PRO A N 1
ATOM 1468 C CA . PRO A 1 187 ? 0.926 -8.965 -6.037 1.00 93.19 187 PRO A CA 1
ATOM 1469 C C . PRO A 1 187 ? 1.149 -7.572 -5.433 1.00 93.19 187 PRO A C 1
ATOM 1471 O O . PRO A 1 187 ? 0.928 -7.364 -4.236 1.00 93.19 187 PRO A O 1
ATOM 1474 N N . ALA A 1 188 ? 1.548 -6.616 -6.271 1.00 94.44 188 ALA A N 1
ATOM 1475 C CA . ALA A 1 188 ? 1.782 -5.231 -5.876 1.00 94.44 188 ALA A CA 1
ATOM 1476 C C . ALA A 1 188 ? 0.514 -4.388 -6.065 1.00 94.44 188 ALA A C 1
ATOM 1478 O O . ALA A 1 188 ? -0.115 -4.439 -7.121 1.00 94.44 188 ALA A O 1
ATOM 1479 N N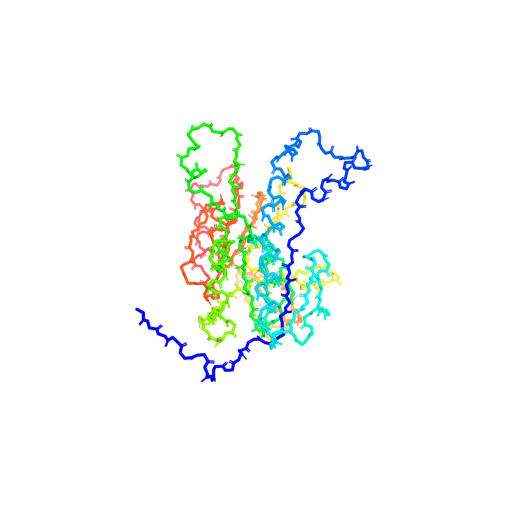 . LEU A 1 189 ? 0.133 -3.608 -5.046 1.00 94.75 189 LEU A N 1
ATOM 1480 C CA . LEU A 1 189 ? -1.028 -2.714 -5.135 1.00 94.75 189 LEU A CA 1
ATOM 1481 C C . LEU A 1 189 ? -0.728 -1.453 -5.944 1.00 94.75 189 LEU A C 1
ATOM 1483 O O . LEU A 1 189 ? -1.564 -1.046 -6.741 1.00 94.75 189 LEU A O 1
ATOM 1487 N N . ASN A 1 190 ? 0.452 -0.861 -5.760 1.00 95.88 190 ASN A N 1
ATOM 1488 C CA . ASN A 1 190 ? 0.831 0.362 -6.459 1.00 95.88 190 ASN A CA 1
ATOM 1489 C C . ASN A 1 190 ? 1.634 0.051 -7.720 1.00 95.88 190 ASN A C 1
ATOM 1491 O O . ASN A 1 190 ? 1.113 0.142 -8.829 1.00 95.88 190 ASN A O 1
ATOM 1495 N N . ASP A 1 191 ? 2.899 -0.315 -7.544 1.00 95.62 191 ASP A N 1
ATOM 1496 C CA . ASP A 1 191 ? 3.870 -0.340 -8.625 1.00 95.62 191 ASP A CA 1
ATOM 1497 C C . ASP A 1 191 ? 4.979 -1.378 -8.409 1.00 95.62 191 ASP A C 1
ATOM 1499 O O . ASP A 1 191 ? 5.149 -1.947 -7.329 1.00 95.62 191 ASP A O 1
ATOM 1503 N N . LEU A 1 192 ? 5.692 -1.658 -9.496 1.00 96.25 192 LEU A N 1
ATOM 1504 C CA . LEU A 1 192 ? 6.885 -2.486 -9.573 1.00 96.25 192 LEU A CA 1
ATOM 1505 C C . LEU A 1 192 ? 8.006 -1.658 -10.204 1.00 96.25 192 LEU A C 1
ATOM 1507 O O . LEU A 1 192 ? 7.818 -1.062 -11.267 1.00 96.25 192 LEU A O 1
ATOM 1511 N N . LEU A 1 193 ? 9.179 -1.668 -9.569 1.00 95.88 193 LEU A N 1
ATOM 1512 C CA . LEU A 1 193 ? 10.414 -1.139 -10.140 1.00 95.88 193 LEU A CA 1
ATOM 1513 C C . LEU A 1 193 ? 11.261 -2.289 -10.671 1.00 95.88 193 LEU A C 1
ATOM 1515 O O . LEU A 1 193 ? 11.673 -3.165 -9.912 1.00 95.88 193 LEU A O 1
ATOM 1519 N N . ILE A 1 194 ? 11.571 -2.247 -11.961 1.00 95.25 194 ILE A N 1
ATOM 1520 C CA . ILE A 1 194 ? 12.532 -3.147 -12.594 1.00 95.25 194 ILE A CA 1
ATOM 1521 C C . ILE A 1 194 ? 13.793 -2.332 -12.859 1.00 95.25 194 ILE A C 1
ATOM 1523 O O . ILE A 1 194 ? 13.813 -1.476 -13.742 1.00 95.25 194 ILE A O 1
ATOM 1527 N N . ALA A 1 195 ? 14.834 -2.561 -12.065 1.00 95.62 195 ALA A N 1
ATOM 1528 C CA . ALA A 1 195 ? 16.079 -1.813 -12.149 1.00 95.62 195 ALA A CA 1
ATOM 1529 C C . ALA A 1 195 ? 17.278 -2.673 -11.741 1.00 95.62 195 ALA A C 1
ATOM 1531 O O . ALA A 1 195 ? 17.136 -3.739 -11.138 1.00 95.62 195 ALA A O 1
ATOM 1532 N N . ASN A 1 196 ? 18.470 -2.184 -12.063 1.00 95.56 196 ASN A N 1
ATOM 1533 C CA . ASN A 1 196 ? 19.717 -2.721 -11.554 1.00 95.56 196 ASN A CA 1
ATOM 1534 C C . ASN A 1 196 ? 19.722 -2.636 -10.012 1.00 95.56 196 ASN A C 1
ATOM 1536 O O . ASN A 1 196 ? 19.362 -1.589 -9.468 1.00 95.56 196 ASN A O 1
ATOM 1540 N N . PRO A 1 197 ? 20.136 -3.696 -9.290 1.00 94.00 197 PRO A N 1
ATOM 1541 C CA . PRO A 1 197 ? 20.211 -3.664 -7.828 1.00 94.00 197 PRO A CA 1
ATOM 1542 C C . PRO A 1 197 ? 21.200 -2.619 -7.297 1.00 94.00 197 PRO A C 1
ATOM 1544 O O . PRO A 1 197 ? 21.054 -2.172 -6.163 1.00 94.00 197 PRO A O 1
ATOM 1547 N N . SER A 1 198 ? 22.198 -2.221 -8.096 1.00 93.50 198 SER A N 1
ATOM 1548 C CA . SER A 1 198 ? 23.071 -1.092 -7.780 1.00 93.50 198 SER A CA 1
ATOM 1549 C C . SER A 1 198 ? 22.459 0.205 -8.322 1.00 93.50 198 SER A C 1
ATOM 1551 O O . SER A 1 198 ? 22.403 0.370 -9.543 1.00 93.50 198 SER A O 1
ATOM 1553 N N . PRO A 1 199 ? 22.062 1.167 -7.462 1.00 86.81 199 PRO A N 1
ATOM 1554 C CA . PRO A 1 199 ? 21.448 2.421 -7.907 1.00 86.81 199 PRO A CA 1
ATOM 1555 C C . PRO A 1 199 ? 22.338 3.273 -8.821 1.00 86.81 199 PRO A C 1
ATOM 1557 O O . PRO A 1 199 ? 21.832 4.092 -9.580 1.00 86.81 199 PRO A O 1
ATOM 1560 N N . ALA A 1 200 ? 23.661 3.100 -8.740 1.00 88.81 200 ALA A N 1
ATOM 1561 C CA . ALA A 1 200 ? 24.627 3.823 -9.565 1.00 88.81 200 ALA A CA 1
ATOM 1562 C C . ALA A 1 200 ? 24.862 3.169 -10.940 1.00 88.81 200 ALA A C 1
ATOM 1564 O O . ALA A 1 200 ? 25.552 3.742 -11.781 1.00 88.81 200 ALA A O 1
ATOM 1565 N N . ALA A 1 201 ? 24.339 1.961 -11.166 1.00 93.06 201 ALA A N 1
ATOM 1566 C CA . ALA A 1 201 ? 24.551 1.213 -12.395 1.00 93.06 201 ALA A CA 1
ATOM 1567 C C . ALA A 1 201 ? 23.361 1.339 -13.353 1.00 93.06 201 ALA A C 1
ATOM 1569 O O . ALA A 1 201 ? 22.199 1.404 -12.960 1.00 93.06 201 ALA A O 1
ATOM 1570 N N . VAL A 1 202 ? 23.666 1.304 -14.649 1.00 93.81 202 VAL A N 1
ATOM 1571 C CA . VAL A 1 202 ? 22.657 1.308 -15.710 1.00 93.81 202 VAL A CA 1
ATOM 1572 C C . VAL A 1 202 ? 21.924 -0.035 -15.736 1.00 93.81 202 VAL A C 1
ATOM 1574 O O . VAL A 1 202 ? 22.538 -1.107 -15.731 1.00 93.81 202 VAL A O 1
ATOM 1577 N N . SER A 1 203 ? 20.600 0.024 -15.825 1.00 94.94 203 SER A N 1
ATOM 1578 C CA . SER A 1 203 ? 19.749 -1.124 -16.132 1.00 94.94 203 SER A CA 1
ATOM 1579 C C . SER A 1 203 ? 19.768 -1.363 -17.637 1.00 94.94 203 SER A C 1
ATOM 1581 O O . SER A 1 203 ? 19.471 -0.450 -18.409 1.00 94.94 203 SER A O 1
ATOM 1583 N N . ARG A 1 204 ? 20.126 -2.582 -18.051 1.00 94.00 204 ARG A N 1
ATOM 1584 C CA . ARG A 1 204 ? 20.120 -3.012 -19.455 1.00 94.00 204 ARG A CA 1
ATOM 1585 C C . ARG A 1 204 ? 19.108 -4.130 -19.622 1.00 94.00 204 ARG A C 1
ATOM 1587 O O . ARG A 1 204 ? 19.276 -5.184 -19.014 1.00 94.00 204 ARG A O 1
ATOM 1594 N N . PHE A 1 205 ? 18.065 -3.904 -20.405 1.00 92.25 205 PHE A N 1
ATOM 1595 C CA . PHE A 1 205 ? 17.016 -4.896 -20.622 1.00 92.25 205 PHE A CA 1
ATOM 1596 C C . PHE A 1 205 ? 16.395 -4.745 -22.006 1.00 92.25 205 PHE A C 1
ATOM 1598 O O . PHE A 1 205 ? 16.470 -3.684 -22.614 1.00 92.25 205 PHE A O 1
ATOM 1605 N N . ARG A 1 206 ? 15.770 -5.812 -22.504 1.00 90.75 206 ARG A N 1
ATOM 1606 C CA . ARG A 1 206 ? 14.880 -5.749 -23.662 1.00 90.75 206 ARG A CA 1
ATOM 1607 C C . ARG A 1 206 ? 13.443 -5.761 -23.159 1.00 90.75 206 ARG A C 1
ATOM 1609 O O . ARG A 1 206 ? 13.094 -6.613 -22.346 1.00 90.75 206 ARG A O 1
ATOM 1616 N N . MET A 1 207 ? 12.635 -4.825 -23.632 1.00 89.81 207 MET A N 1
ATOM 1617 C CA . MET A 1 207 ? 11.201 -4.760 -23.362 1.00 89.81 207 MET A CA 1
ATOM 1618 C C . MET A 1 207 ? 10.445 -5.089 -24.644 1.00 89.81 207 MET A C 1
ATOM 1620 O O . MET A 1 207 ? 10.864 -4.641 -25.699 1.00 89.81 207 MET A O 1
ATOM 1624 N N . GLY A 1 208 ? 9.350 -5.838 -24.567 1.00 89.94 208 GLY A N 1
ATOM 1625 C CA . GLY A 1 208 ? 8.473 -6.114 -25.704 1.00 89.94 208 GLY A CA 1
ATOM 1626 C C . GLY A 1 208 ? 7.157 -6.723 -25.240 1.00 89.94 208 GLY A C 1
ATOM 1627 O O . GLY A 1 208 ? 7.003 -7.049 -24.060 1.00 89.94 208 GLY A O 1
ATOM 1628 N N . TRP A 1 209 ? 6.222 -6.880 -26.168 1.00 88.19 209 TRP A N 1
ATOM 1629 C CA . TRP A 1 209 ? 4.916 -7.465 -25.896 1.00 88.19 209 TRP A CA 1
ATOM 1630 C C . TRP A 1 209 ? 4.944 -8.971 -26.105 1.00 88.19 209 TRP A C 1
ATOM 1632 O O . TRP A 1 209 ? 5.586 -9.474 -27.024 1.00 88.19 209 TRP A O 1
ATOM 1642 N N . MET A 1 210 ? 4.244 -9.696 -25.237 1.00 88.31 210 MET A N 1
ATOM 1643 C CA . MET A 1 210 ? 4.136 -11.146 -25.328 1.00 88.31 210 MET A CA 1
ATOM 1644 C C . MET A 1 210 ? 2.846 -11.541 -26.039 1.00 88.31 210 MET A C 1
ATOM 1646 O O . MET A 1 210 ? 1.762 -11.142 -25.621 1.00 88.31 210 MET A O 1
ATOM 1650 N N . ARG A 1 211 ? 2.957 -12.403 -27.049 1.00 88.88 211 ARG A N 1
ATOM 1651 C CA . ARG A 1 211 ? 1.821 -13.051 -27.713 1.00 88.88 211 ARG A CA 1
ATOM 1652 C C . ARG A 1 211 ? 1.859 -14.545 -27.431 1.00 88.88 211 ARG A C 1
ATOM 1654 O O . ARG A 1 211 ? 2.886 -15.183 -27.647 1.00 88.88 211 ARG A O 1
ATOM 1661 N N . LEU A 1 212 ? 0.758 -15.098 -26.926 1.00 89.94 212 LEU A N 1
ATOM 1662 C CA . LEU A 1 212 ? 0.628 -16.544 -26.735 1.00 89.94 212 LEU A CA 1
ATOM 1663 C C . LEU A 1 212 ? 0.678 -17.240 -28.102 1.00 89.94 212 LEU A C 1
ATOM 1665 O O . LEU A 1 212 ? 0.013 -16.795 -29.033 1.00 89.94 212 LEU A O 1
ATOM 1669 N N . LEU A 1 213 ? 1.465 -18.309 -28.208 1.00 87.44 213 LEU A N 1
ATOM 1670 C CA . LEU A 1 213 ? 1.525 -19.147 -29.402 1.00 87.44 213 LEU A CA 1
ATOM 1671 C C . LEU A 1 213 ? 0.631 -20.375 -29.231 1.00 87.44 213 LEU A C 1
ATOM 1673 O O . LEU A 1 213 ? 0.631 -21.010 -28.169 1.00 87.44 213 LEU A O 1
ATOM 1677 N N . ASP A 1 214 ? -0.080 -20.740 -30.293 1.00 82.50 214 ASP A N 1
ATOM 1678 C CA . ASP A 1 214 ? -0.847 -21.981 -30.339 1.00 82.50 214 ASP A CA 1
ATOM 1679 C C . ASP A 1 214 ? 0.106 -23.185 -30.313 1.00 82.50 214 ASP A C 1
ATOM 1681 O O . ASP A 1 214 ? 1.154 -23.196 -30.967 1.00 82.50 214 ASP A O 1
ATOM 1685 N N . GLN A 1 215 ? -0.230 -24.212 -29.524 1.00 62.59 215 GLN A N 1
ATOM 1686 C CA . GLN A 1 215 ? 0.662 -25.356 -29.287 1.00 62.59 215 GLN A CA 1
ATOM 1687 C C . GLN A 1 215 ? 1.028 -26.109 -30.577 1.00 62.59 215 GLN A C 1
ATOM 1689 O O . GLN A 1 215 ? 2.141 -26.634 -30.669 1.00 62.59 215 GLN A O 1
ATOM 1694 N N . GLU A 1 216 ? 0.151 -26.099 -31.583 1.00 56.28 216 GLU A N 1
ATOM 1695 C CA . GLU A 1 216 ? 0.360 -26.778 -32.867 1.00 56.28 216 GLU A CA 1
ATOM 1696 C C . GLU A 1 216 ? 1.542 -26.196 -33.661 1.00 56.28 216 GLU A C 1
ATOM 1698 O O . GLU A 1 216 ? 2.310 -26.953 -34.253 1.00 56.28 216 GLU A O 1
ATOM 1703 N N . GLN A 1 217 ? 1.802 -24.886 -33.569 1.00 52.62 217 GLN A N 1
ATOM 1704 C CA . GLN A 1 217 ? 2.919 -24.234 -34.274 1.00 52.62 217 GLN A CA 1
ATOM 1705 C C . GLN A 1 217 ? 4.293 -24.499 -33.634 1.00 52.62 217 GLN A C 1
ATOM 1707 O O . GLN A 1 217 ? 5.326 -24.149 -34.201 1.00 52.62 217 GLN A O 1
ATOM 1712 N N . SER A 1 218 ? 4.338 -25.126 -32.453 1.00 46.38 218 SER A N 1
ATOM 1713 C CA . SER A 1 218 ? 5.587 -25.368 -31.714 1.00 46.38 218 SER A CA 1
ATOM 1714 C C . SER A 1 218 ? 6.238 -26.733 -31.975 1.00 46.38 218 SER A C 1
ATOM 1716 O O . SER A 1 218 ? 7.294 -27.011 -31.408 1.00 46.38 218 SER A O 1
ATOM 1718 N N . THR A 1 219 ? 5.640 -27.576 -32.829 1.00 40.22 219 THR A N 1
ATOM 1719 C CA . THR A 1 219 ? 6.142 -28.932 -33.138 1.00 40.22 219 THR A CA 1
ATOM 1720 C C . THR A 1 219 ? 6.980 -29.029 -34.417 1.00 40.22 219 THR A C 1
ATOM 1722 O O . THR A 1 219 ? 7.639 -30.045 -34.631 1.00 40.22 219 THR A O 1
ATOM 1725 N N . SER A 1 220 ? 7.069 -27.978 -35.237 1.00 40.72 220 SER A N 1
ATOM 1726 C CA . SER A 1 220 ? 7.918 -27.981 -36.434 1.00 40.72 220 SER A CA 1
ATOM 1727 C C . SER A 1 220 ? 9.345 -27.502 -36.135 1.00 40.72 220 SER A C 1
ATOM 1729 O O . SER A 1 220 ? 9.799 -26.481 -36.651 1.00 40.72 220 SER A O 1
ATOM 1731 N N . SER A 1 221 ? 10.075 -28.242 -35.300 1.00 42.69 221 SER A N 1
ATOM 1732 C CA . SER A 1 221 ? 11.543 -28.200 -35.279 1.00 42.69 221 SER A CA 1
ATOM 1733 C C . SER A 1 221 ? 12.091 -29.444 -35.985 1.00 42.69 221 SER A C 1
ATOM 1735 O O . SER A 1 221 ? 12.671 -30.329 -35.362 1.00 42.69 221 SER A O 1
ATOM 1737 N N . GLY A 1 222 ? 11.851 -29.524 -37.293 1.00 34.62 222 GLY A N 1
ATOM 1738 C CA . GLY A 1 222 ? 12.547 -30.416 -38.221 1.00 34.62 222 GLY A CA 1
ATOM 1739 C C . GLY A 1 222 ? 13.165 -29.573 -39.343 1.00 34.62 222 GLY A C 1
ATOM 1740 O O . GLY A 1 222 ? 12.656 -28.481 -39.610 1.00 34.62 222 GLY A O 1
ATOM 1741 N N . PRO A 1 223 ? 14.265 -30.010 -39.980 1.00 36.44 223 PRO A N 1
ATOM 1742 C CA . PRO A 1 223 ? 14.888 -29.245 -41.051 1.00 36.44 223 PRO A CA 1
ATOM 1743 C C . PRO A 1 223 ? 13.984 -29.301 -42.288 1.00 36.44 223 PRO A C 1
ATOM 1745 O O . PRO A 1 223 ? 13.993 -30.281 -43.024 1.00 36.44 223 PRO A O 1
ATOM 1748 N N . THR A 1 224 ? 13.171 -28.268 -42.508 1.00 33.03 224 THR A N 1
ATOM 1749 C CA . THR A 1 224 ? 12.425 -28.100 -43.757 1.00 33.03 224 THR A CA 1
ATOM 1750 C C . THR A 1 224 ? 13.285 -27.364 -44.774 1.00 33.03 224 THR A C 1
ATOM 1752 O O . THR A 1 224 ? 13.689 -26.216 -44.588 1.00 33.03 224 THR A O 1
ATOM 1755 N N . THR A 1 225 ? 13.586 -28.078 -45.851 1.00 34.50 225 THR A N 1
ATOM 1756 C CA . THR A 1 225 ? 14.206 -27.585 -47.073 1.00 34.50 225 THR A CA 1
ATOM 1757 C C . THR A 1 225 ? 13.269 -26.623 -47.802 1.00 34.50 225 THR A C 1
ATOM 1759 O O . THR A 1 225 ? 12.162 -27.007 -48.156 1.00 34.50 225 THR A O 1
ATOM 1762 N N . GLY A 1 226 ? 13.760 -25.416 -48.094 1.00 41.16 226 GLY A N 1
ATOM 1763 C CA . GLY A 1 226 ? 13.543 -24.793 -49.403 1.00 41.16 226 GLY A CA 1
ATOM 1764 C C . GLY A 1 226 ? 12.238 -24.049 -49.700 1.00 41.16 226 GLY A C 1
ATOM 1765 O O . GLY A 1 226 ? 11.877 -24.021 -50.869 1.00 41.16 226 GLY A O 1
ATOM 1766 N N . GLU A 1 227 ? 11.579 -23.398 -48.739 1.00 34.44 227 GLU A N 1
ATOM 1767 C CA . GLU A 1 227 ? 10.535 -22.405 -49.064 1.00 34.44 227 GLU A CA 1
ATOM 1768 C C . GLU A 1 227 ? 10.779 -21.076 -48.340 1.00 34.44 227 GLU A C 1
ATOM 1770 O O . GLU A 1 227 ? 11.155 -21.043 -47.164 1.00 34.44 227 GLU A O 1
ATOM 1775 N N . GLU A 1 228 ? 10.626 -19.984 -49.094 1.00 38.84 228 GLU A N 1
ATOM 1776 C CA . GLU A 1 228 ? 10.925 -18.599 -48.728 1.00 38.84 228 GLU A CA 1
ATOM 1777 C C . GLU A 1 228 ? 10.208 -18.189 -47.433 1.00 38.84 228 GLU A C 1
ATOM 1779 O O . GLU A 1 228 ? 9.029 -17.837 -47.409 1.00 38.84 228 GLU A O 1
ATOM 1784 N N . LYS A 1 229 ? 10.942 -18.232 -46.317 1.00 36.75 229 LYS A N 1
ATOM 1785 C CA . LYS A 1 229 ? 10.486 -17.674 -45.046 1.00 36.75 229 LYS A CA 1
ATOM 1786 C C . LYS A 1 229 ? 10.579 -16.157 -45.121 1.00 36.75 229 LYS A C 1
ATOM 1788 O O . LYS A 1 229 ? 11.674 -15.610 -45.220 1.00 36.75 229 LYS A O 1
ATOM 1793 N N . GLY A 1 230 ? 9.427 -15.496 -45.024 1.00 34.19 230 GLY A N 1
ATOM 1794 C CA . GLY A 1 230 ? 9.348 -14.063 -44.769 1.00 34.19 230 GLY A CA 1
ATOM 1795 C C . GLY A 1 230 ? 10.214 -13.667 -43.568 1.00 34.19 230 GLY A C 1
ATOM 1796 O O . GLY A 1 230 ? 10.304 -14.391 -42.575 1.00 34.19 230 GLY A O 1
ATOM 1797 N N . ASP A 1 231 ? 10.844 -12.507 -43.691 1.00 36.03 231 ASP A N 1
ATOM 1798 C CA . ASP A 1 231 ? 12.035 -12.015 -42.985 1.00 36.03 231 ASP A CA 1
ATOM 1799 C C . ASP A 1 231 ? 11.891 -11.757 -41.459 1.00 36.03 231 ASP A C 1
ATOM 1801 O O . ASP A 1 231 ? 12.597 -10.929 -40.895 1.00 36.03 231 ASP A O 1
ATOM 1805 N N . ASN A 1 232 ? 10.966 -12.420 -40.749 1.00 38.72 232 ASN A N 1
ATOM 1806 C CA . ASN A 1 232 ? 10.507 -11.975 -39.420 1.00 38.72 232 ASN A CA 1
ATOM 1807 C C . ASN A 1 232 ? 10.467 -13.035 -38.301 1.00 38.72 232 ASN A C 1
ATOM 1809 O O . ASN A 1 232 ? 9.816 -12.822 -37.281 1.00 38.72 232 ASN A O 1
ATOM 1813 N N . MET A 1 233 ? 11.167 -14.166 -38.430 1.00 42.12 233 MET A N 1
ATOM 1814 C CA . MET A 1 233 ? 11.133 -15.240 -37.421 1.00 42.12 233 MET A CA 1
ATOM 1815 C C . MET A 1 233 ? 12.454 -15.381 -36.644 1.00 42.12 233 MET A C 1
ATOM 1817 O O . MET A 1 233 ? 13.026 -16.464 -36.552 1.00 42.12 233 MET A O 1
ATOM 1821 N N . TYR A 1 234 ? 12.942 -14.282 -36.063 1.00 38.28 234 TYR A N 1
ATOM 1822 C CA . TYR A 1 234 ? 14.026 -14.298 -35.071 1.00 38.28 234 TYR A CA 1
ATOM 1823 C C . TYR A 1 234 ? 13.490 -13.886 -33.694 1.00 38.28 234 TYR A C 1
ATOM 1825 O O . TYR A 1 234 ? 13.627 -12.744 -33.265 1.00 38.28 234 TYR A O 1
ATOM 1833 N N . GLY A 1 235 ? 12.886 -14.835 -32.979 1.00 52.94 235 GLY A N 1
ATOM 1834 C CA . GLY A 1 235 ? 12.439 -14.643 -31.602 1.00 52.94 235 GLY A CA 1
ATOM 1835 C C . GLY A 1 235 ? 12.682 -15.898 -30.773 1.00 52.94 235 GLY A C 1
ATOM 1836 O O . GLY A 1 235 ? 12.197 -16.976 -31.105 1.00 52.94 235 GLY A O 1
ATOM 1837 N N . THR A 1 236 ? 13.451 -15.785 -29.690 1.00 61.22 236 THR A N 1
ATOM 1838 C CA . THR A 1 236 ? 13.614 -16.865 -28.710 1.00 61.22 236 THR A CA 1
ATOM 1839 C C . THR A 1 236 ? 12.255 -17.137 -28.060 1.00 61.22 236 THR A C 1
ATOM 1841 O O . THR A 1 236 ? 11.827 -16.374 -27.191 1.00 61.22 236 THR A O 1
ATOM 1844 N N . VAL A 1 237 ? 11.564 -18.207 -28.474 1.00 76.56 237 VAL A N 1
ATOM 1845 C CA . VAL A 1 237 ? 10.269 -18.600 -27.894 1.00 76.56 237 VAL A CA 1
ATOM 1846 C C . VAL A 1 237 ? 10.435 -18.771 -26.386 1.00 76.56 237 VAL A C 1
ATOM 1848 O O . VAL A 1 237 ? 11.144 -19.662 -25.912 1.00 76.56 237 VAL A O 1
ATOM 1851 N N . THR A 1 238 ? 9.776 -17.909 -25.613 1.00 82.62 238 THR A N 1
ATOM 1852 C CA . THR A 1 238 ? 9.857 -17.924 -24.152 1.00 82.62 238 THR A CA 1
ATOM 1853 C C . THR A 1 238 ? 8.646 -18.652 -23.591 1.00 82.62 238 THR A C 1
ATOM 1855 O O . THR A 1 238 ? 7.519 -18.401 -23.995 1.00 82.62 238 THR A O 1
ATOM 1858 N N . ARG A 1 239 ? 8.854 -19.570 -22.643 1.00 84.88 239 ARG A N 1
ATOM 1859 C CA . ARG A 1 239 ? 7.761 -20.316 -21.996 1.00 84.88 239 ARG A CA 1
ATOM 1860 C C . ARG A 1 239 ? 7.512 -19.846 -20.565 1.00 84.88 239 ARG A C 1
ATOM 1862 O O . ARG A 1 239 ? 8.468 -19.818 -19.795 1.00 84.88 239 ARG A O 1
ATOM 1869 N N . PHE A 1 240 ? 6.261 -19.588 -20.194 1.00 84.50 240 PHE A N 1
ATOM 1870 C CA . PHE A 1 240 ? 5.829 -19.370 -18.803 1.00 84.50 240 PHE A CA 1
ATOM 1871 C C . PHE A 1 240 ? 4.753 -20.392 -18.443 1.00 84.50 240 PHE A C 1
ATOM 1873 O O . PHE A 1 240 ? 3.789 -20.554 -19.193 1.00 84.50 240 PHE A O 1
ATOM 1880 N N . GLY A 1 241 ? 4.919 -21.121 -17.334 1.00 82.19 241 GLY A N 1
ATOM 1881 C CA . GLY A 1 241 ? 3.993 -22.200 -16.961 1.00 82.19 241 GLY A CA 1
ATOM 1882 C C . GLY A 1 241 ? 3.757 -23.225 -18.084 1.00 82.19 241 GLY A C 1
ATOM 1883 O O . GLY A 1 241 ? 2.625 -23.640 -18.313 1.00 82.19 241 GLY A O 1
ATOM 1884 N N . GLY A 1 242 ? 4.801 -23.551 -18.858 1.00 82.81 242 GLY A N 1
ATOM 1885 C CA . GLY A 1 242 ? 4.745 -24.472 -20.004 1.00 82.81 242 GLY A CA 1
ATOM 1886 C C . GLY A 1 242 ? 4.183 -23.888 -21.311 1.00 82.81 242 GLY A C 1
ATOM 1887 O O . GLY A 1 242 ? 4.417 -24.460 -22.380 1.00 82.81 242 GLY A O 1
ATOM 1888 N N . ARG A 1 243 ? 3.512 -22.731 -21.269 1.00 86.50 243 ARG A N 1
ATOM 1889 C CA . ARG A 1 243 ? 2.899 -22.093 -22.445 1.00 86.50 243 ARG A CA 1
ATOM 1890 C C . ARG A 1 243 ? 3.925 -21.279 -23.242 1.00 86.50 243 ARG A C 1
ATOM 1892 O O . ARG A 1 243 ? 4.639 -20.495 -22.614 1.00 86.50 243 ARG A O 1
ATOM 1899 N N . PRO A 1 244 ? 4.037 -21.464 -24.571 1.00 89.12 244 PRO A N 1
ATOM 1900 C CA . PRO A 1 244 ? 4.970 -20.718 -25.410 1.00 89.12 244 PRO A CA 1
ATOM 1901 C C . PRO A 1 244 ? 4.448 -19.320 -25.746 1.00 89.12 244 PRO A C 1
ATOM 1903 O O . PRO A 1 244 ? 3.277 -19.143 -26.066 1.00 89.12 244 PRO A O 1
ATOM 1906 N N . TYR A 1 245 ? 5.343 -18.342 -25.694 1.00 88.88 245 TYR A N 1
ATOM 1907 C CA . TYR A 1 245 ? 5.089 -16.958 -26.051 1.00 88.88 245 TYR A CA 1
ATOM 1908 C C . TYR A 1 245 ? 6.151 -16.470 -27.028 1.00 88.88 245 TYR A C 1
ATOM 1910 O O . TYR A 1 245 ? 7.348 -16.729 -26.858 1.00 88.88 245 TYR A O 1
ATOM 1918 N N . ASP A 1 246 ? 5.683 -15.735 -28.021 1.00 88.75 246 ASP A N 1
ATOM 1919 C CA . ASP A 1 246 ? 6.493 -14.908 -28.898 1.00 88.75 246 ASP A CA 1
ATOM 1920 C C . ASP A 1 246 ? 6.623 -13.500 -28.300 1.00 88.75 246 ASP A C 1
ATOM 1922 O O . ASP A 1 246 ? 5.714 -13.037 -27.604 1.00 88.75 246 ASP A O 1
ATOM 1926 N N . VAL A 1 247 ? 7.750 -12.831 -28.550 1.00 86.75 247 VAL A N 1
ATOM 1927 C CA . VAL A 1 247 ? 8.001 -11.460 -28.086 1.00 86.75 247 VAL A CA 1
ATOM 1928 C C . VAL A 1 247 ? 8.120 -10.555 -29.301 1.00 86.75 247 VAL A C 1
ATOM 1930 O O . VAL A 1 247 ? 9.098 -10.634 -30.039 1.00 86.75 247 VAL A O 1
ATOM 1933 N N . TYR A 1 248 ? 7.142 -9.674 -29.482 1.00 84.62 248 TYR A N 1
ATOM 1934 C CA . TYR A 1 248 ? 7.064 -8.754 -30.615 1.00 84.62 248 TYR A CA 1
ATOM 1935 C C . TYR A 1 248 ? 7.174 -7.296 -30.153 1.00 84.62 248 TYR A C 1
ATOM 1937 O O . TYR A 1 248 ? 7.084 -7.000 -28.958 1.00 84.62 248 TYR A O 1
ATOM 1945 N N . ASN A 1 249 ? 7.407 -6.384 -31.104 1.00 85.25 249 ASN A N 1
ATOM 1946 C CA . ASN A 1 249 ? 7.594 -4.946 -30.863 1.00 85.25 249 ASN A CA 1
ATOM 1947 C C . ASN A 1 249 ? 8.580 -4.681 -29.715 1.00 85.25 249 ASN A C 1
ATOM 1949 O O . ASN A 1 249 ? 8.257 -4.026 -28.726 1.00 85.25 249 ASN A O 1
ATOM 1953 N N . SER A 1 250 ? 9.774 -5.271 -29.813 1.00 86.25 250 SER A N 1
ATOM 1954 C CA . SER A 1 250 ? 10.760 -5.190 -28.740 1.00 86.25 250 SER A CA 1
ATOM 1955 C C . SER A 1 250 ? 11.728 -4.021 -28.914 1.00 86.25 250 SER A C 1
ATOM 1957 O O . SER A 1 250 ? 12.153 -3.735 -30.028 1.00 86.25 250 SER A O 1
ATOM 1959 N N . LEU A 1 251 ? 12.143 -3.408 -27.809 1.00 85.56 251 LEU A N 1
ATOM 1960 C CA . LEU A 1 251 ? 13.149 -2.354 -27.742 1.00 85.56 251 LEU A CA 1
ATOM 1961 C C . LEU A 1 251 ? 14.254 -2.742 -26.754 1.00 85.56 251 LEU A C 1
ATOM 1963 O O . LEU A 1 251 ? 13.977 -3.240 -25.659 1.00 85.56 251 LEU A O 1
ATOM 1967 N N . ASN A 1 252 ? 15.511 -2.488 -27.123 1.00 90.06 252 ASN A N 1
ATOM 1968 C CA . ASN A 1 252 ? 16.637 -2.576 -26.194 1.00 90.06 252 ASN A CA 1
ATOM 1969 C C . ASN A 1 252 ? 16.747 -1.269 -25.404 1.00 90.06 252 ASN A C 1
ATOM 1971 O O . ASN A 1 252 ? 16.765 -0.184 -25.974 1.00 90.06 252 ASN A O 1
ATOM 1975 N N . VAL A 1 253 ? 16.832 -1.382 -24.084 1.00 90.12 253 VAL A N 1
ATOM 1976 C CA . VAL A 1 253 ? 16.732 -0.259 -23.161 1.00 90.12 253 VAL A CA 1
ATOM 1977 C C . VAL A 1 253 ? 17.970 -0.186 -22.278 1.00 90.12 253 VAL A C 1
ATOM 1979 O O . VAL A 1 253 ? 18.333 -1.149 -21.599 1.00 90.12 253 VAL A O 1
ATOM 1982 N N . TRP A 1 254 ? 18.568 1.004 -22.238 1.00 93.25 254 TRP A N 1
ATOM 1983 C CA . TRP A 1 254 ? 19.562 1.422 -21.252 1.00 93.25 254 TRP A CA 1
ATOM 1984 C C . TRP A 1 254 ? 18.985 2.578 -20.442 1.00 93.25 254 TRP A C 1
ATOM 1986 O O . TRP A 1 254 ? 18.618 3.600 -21.016 1.00 93.25 254 TRP A O 1
ATOM 1996 N N . SER A 1 255 ? 18.821 2.402 -19.135 1.00 93.00 255 SER A N 1
ATOM 1997 C CA . SER A 1 255 ? 17.964 3.275 -18.322 1.00 93.00 255 SER A CA 1
ATOM 1998 C C . SER A 1 255 ? 18.291 3.151 -16.827 1.00 93.00 255 SER A C 1
ATOM 2000 O O . SER A 1 255 ? 18.936 2.185 -16.414 1.00 93.00 255 SER A O 1
ATOM 2002 N N . SER A 1 256 ? 17.821 4.079 -15.987 1.00 91.56 256 SER A N 1
ATOM 2003 C CA . SER A 1 256 ? 17.823 3.889 -14.524 1.00 91.56 256 SER A CA 1
ATOM 2004 C C . SER A 1 256 ? 16.784 2.867 -14.034 1.00 91.56 256 SER A C 1
ATOM 2006 O O . SER A 1 256 ? 16.773 2.508 -12.859 1.00 91.56 256 SER A O 1
ATOM 2008 N N . GLY A 1 257 ? 15.948 2.344 -14.933 1.00 93.81 257 GLY A N 1
ATOM 2009 C CA . GLY A 1 257 ? 14.975 1.288 -14.682 1.00 93.81 257 GLY A CA 1
ATOM 2010 C C . GLY A 1 257 ? 13.611 1.600 -15.292 1.00 93.81 257 GLY A C 1
ATOM 2011 O O . GLY A 1 257 ? 13.399 2.633 -15.924 1.00 93.81 257 GLY A O 1
ATOM 2012 N N . MET A 1 258 ? 12.653 0.713 -15.069 1.00 94.62 258 MET A N 1
ATOM 2013 C CA . MET A 1 258 ? 11.279 0.861 -15.532 1.00 94.62 258 MET A CA 1
ATOM 2014 C C . MET A 1 258 ? 10.310 0.770 -14.361 1.00 94.62 258 MET A C 1
ATOM 2016 O O . MET A 1 258 ? 10.385 -0.162 -13.561 1.00 94.62 258 MET A O 1
ATOM 2020 N N . TRP A 1 259 ? 9.386 1.725 -14.290 1.00 96.00 259 TRP A N 1
ATOM 2021 C CA . TRP A 1 259 ? 8.207 1.625 -13.437 1.00 96.00 259 TRP A CA 1
ATOM 2022 C C . TRP A 1 259 ? 7.073 0.963 -14.203 1.00 96.00 259 TRP A C 1
ATOM 2024 O O . TRP A 1 259 ? 6.856 1.280 -15.369 1.00 96.00 259 TRP A O 1
ATOM 2034 N N . VAL A 1 260 ? 6.324 0.098 -13.531 1.00 96.38 260 VAL A N 1
ATOM 2035 C CA . VAL A 1 260 ? 5.023 -0.410 -13.983 1.00 96.38 260 VAL A CA 1
ATOM 2036 C C . VAL A 1 260 ? 4.049 -0.223 -12.828 1.00 96.38 260 VAL A C 1
ATOM 2038 O O . VAL A 1 260 ? 4.385 -0.604 -11.712 1.00 96.38 260 VAL A O 1
ATOM 2041 N N . CYS A 1 261 ? 2.875 0.364 -13.046 1.00 96.81 261 CYS A N 1
ATOM 2042 C CA . CYS A 1 261 ? 1.906 0.635 -11.986 1.00 96.81 261 CYS A CA 1
ATOM 2043 C C . CYS A 1 261 ? 0.475 0.230 -12.356 1.00 96.81 261 CYS A C 1
ATOM 2045 O O . CYS A 1 261 ? 0.110 0.149 -13.528 1.00 96.81 261 CYS A O 1
ATOM 2047 N N . THR A 1 262 ? -0.330 0.001 -11.320 1.00 96.62 262 THR A N 1
ATOM 2048 C CA . THR A 1 262 ? -1.796 -0.071 -11.392 1.00 96.62 262 THR A CA 1
ATOM 2049 C C . THR A 1 262 ? -2.398 1.338 -11.446 1.00 96.62 262 THR A C 1
ATOM 2051 O O . THR A 1 262 ? -1.685 2.322 -11.196 1.00 96.62 262 THR A O 1
ATOM 2054 N N . PRO A 1 263 ? -3.728 1.466 -11.615 1.00 95.94 263 PRO A N 1
ATOM 2055 C CA . PRO A 1 263 ? -4.394 2.744 -11.421 1.00 95.94 263 PRO A CA 1
ATOM 2056 C C . PRO A 1 263 ? -4.179 3.352 -10.030 1.00 95.94 263 PRO A C 1
ATOM 2058 O O . PRO A 1 263 ? -3.996 4.559 -9.901 1.00 95.94 263 PRO A O 1
ATOM 2061 N N . THR A 1 264 ? -4.117 2.522 -8.983 1.00 95.31 264 THR A N 1
ATOM 2062 C CA . THR A 1 264 ? -3.849 2.990 -7.612 1.00 95.31 264 THR A CA 1
ATOM 2063 C C . THR A 1 264 ? -2.424 3.530 -7.470 1.00 95.31 264 THR A C 1
ATOM 2065 O O . THR A 1 264 ? -2.220 4.552 -6.822 1.00 95.31 264 THR A O 1
ATOM 2068 N N . GLY A 1 265 ? -1.439 2.892 -8.111 1.00 95.56 265 GLY A N 1
ATOM 2069 C CA . GLY A 1 265 ? -0.046 3.351 -8.103 1.00 95.56 265 GLY A CA 1
ATOM 2070 C C . GLY A 1 265 ? 0.236 4.563 -8.992 1.00 95.56 265 GLY A C 1
ATOM 2071 O O . GLY A 1 265 ? 1.297 5.175 -8.860 1.00 95.56 265 GLY A O 1
ATOM 2072 N N . SER A 1 266 ? -0.699 4.949 -9.867 1.00 95.25 266 SER A N 1
ATOM 2073 C CA . SER A 1 266 ? -0.521 6.065 -10.808 1.00 95.25 266 SER A CA 1
ATOM 2074 C C . SER A 1 266 ? -0.236 7.408 -10.122 1.00 95.25 266 SER A C 1
ATOM 2076 O O . SER A 1 266 ? 0.478 8.238 -10.676 1.00 95.25 266 SER A O 1
ATOM 2078 N N . THR A 1 267 ? -0.718 7.598 -8.889 1.00 93.44 267 THR A N 1
ATOM 2079 C CA . THR A 1 267 ? -0.502 8.800 -8.062 1.00 93.44 267 THR A CA 1
ATOM 2080 C C . THR A 1 267 ? 0.672 8.677 -7.081 1.00 93.44 267 THR A C 1
ATOM 2082 O O . THR A 1 267 ? 0.951 9.616 -6.337 1.00 93.44 267 THR A O 1
ATOM 2085 N N . ALA A 1 268 ? 1.370 7.535 -7.074 1.00 92.50 268 ALA A N 1
ATOM 2086 C CA . ALA A 1 268 ? 2.482 7.234 -6.174 1.00 92.50 268 ALA A CA 1
ATOM 2087 C C . ALA A 1 268 ? 3.844 7.456 -6.863 1.00 92.50 268 ALA A C 1
ATOM 2089 O O . ALA A 1 268 ? 4.123 8.546 -7.371 1.00 92.50 268 ALA A O 1
ATOM 2090 N N . ALA A 1 269 ? 4.717 6.442 -6.891 1.00 92.50 269 ALA A N 1
ATOM 2091 C CA . ALA A 1 269 ? 6.040 6.555 -7.505 1.00 92.50 269 ALA A CA 1
ATOM 2092 C C . ALA A 1 269 ? 5.954 6.859 -9.011 1.00 92.50 269 ALA A C 1
ATOM 2094 O O . ALA A 1 269 ? 6.797 7.585 -9.541 1.00 92.50 269 ALA A O 1
ATOM 2095 N N . MET A 1 270 ? 4.903 6.375 -9.684 1.00 94.75 270 MET A N 1
ATOM 2096 C CA . MET A 1 270 ? 4.654 6.670 -11.095 1.00 94.75 270 MET A CA 1
ATOM 2097 C C . MET A 1 270 ? 4.438 8.171 -11.348 1.00 94.75 270 MET A C 1
ATOM 2099 O O . MET A 1 270 ? 5.042 8.718 -12.271 1.00 94.75 270 MET A O 1
ATOM 2103 N N . ALA A 1 271 ? 3.658 8.861 -10.508 1.00 92.00 271 ALA A N 1
ATOM 2104 C CA . ALA A 1 271 ? 3.460 10.309 -10.623 1.00 92.00 271 ALA A CA 1
ATOM 2105 C C . ALA A 1 271 ? 4.779 11.074 -10.460 1.00 92.00 271 ALA A C 1
ATOM 2107 O O . ALA A 1 271 ? 5.085 11.963 -11.253 1.00 92.00 271 ALA A O 1
ATOM 2108 N N . ALA A 1 272 ? 5.607 10.687 -9.482 1.00 89.81 272 ALA A N 1
ATOM 2109 C CA . ALA A 1 272 ? 6.927 11.289 -9.281 1.00 89.81 272 ALA A CA 1
ATOM 2110 C C . ALA A 1 272 ? 7.883 11.034 -10.462 1.00 89.81 272 ALA A C 1
ATOM 2112 O O . ALA A 1 272 ? 8.733 11.870 -10.760 1.00 89.81 272 ALA A O 1
ATOM 2113 N N . ALA A 1 273 ? 7.729 9.907 -11.164 1.00 89.12 273 ALA A N 1
ATOM 2114 C CA . ALA A 1 273 ? 8.469 9.611 -12.387 1.00 89.12 273 ALA A CA 1
ATOM 2115 C C . ALA A 1 273 ? 7.944 10.381 -13.618 1.00 89.12 273 ALA A C 1
ATOM 2117 O O . ALA A 1 273 ? 8.573 10.324 -14.675 1.00 89.12 273 ALA A O 1
ATOM 2118 N N . GLY A 1 274 ? 6.825 11.105 -13.489 1.00 90.06 274 GLY A N 1
ATOM 2119 C CA . GLY A 1 274 ? 6.181 11.902 -14.535 1.00 90.06 274 GLY A CA 1
ATOM 2120 C C . GLY A 1 274 ? 5.058 11.184 -15.290 1.00 90.06 274 GLY A C 1
ATOM 2121 O O . GLY A 1 274 ? 4.669 11.649 -16.364 1.00 90.06 274 GLY A O 1
ATOM 2122 N N . GLY A 1 275 ? 4.593 10.033 -14.797 1.00 90.88 275 GLY A N 1
ATOM 2123 C CA . GLY A 1 275 ? 3.424 9.336 -15.334 1.00 90.88 275 GLY A CA 1
ATOM 2124 C C . GLY A 1 275 ? 2.113 10.092 -15.094 1.00 90.88 275 GLY A C 1
ATOM 2125 O O . GLY A 1 275 ? 2.086 11.129 -14.431 1.00 90.88 275 GLY A O 1
ATOM 2126 N N . GLN A 1 276 ? 1.024 9.574 -15.658 1.00 93.00 276 GLN A N 1
ATOM 2127 C CA . GLN A 1 276 ? -0.298 10.201 -15.615 1.00 93.00 276 GLN A CA 1
ATOM 2128 C C . GLN A 1 276 ? -1.207 9.540 -14.570 1.00 93.00 276 GLN A C 1
ATOM 2130 O O . GLN A 1 276 ? -1.196 8.313 -14.459 1.00 93.00 276 GLN A O 1
ATOM 2135 N N . PRO A 1 277 ? -2.026 10.305 -13.828 1.00 93.69 277 PRO A N 1
ATOM 2136 C CA . PRO A 1 277 ? -3.063 9.734 -12.977 1.00 93.69 277 PRO A CA 1
ATOM 2137 C C . PRO A 1 277 ? -4.062 8.906 -13.791 1.00 93.69 277 PRO A C 1
ATOM 2139 O O . PRO A 1 277 ? -4.515 9.330 -14.853 1.00 93.69 277 PRO A O 1
ATOM 2142 N N . MET A 1 278 ? -4.439 7.744 -13.270 1.00 94.25 278 MET A N 1
ATOM 2143 C CA . MET A 1 278 ? -5.442 6.863 -13.867 1.00 94.25 278 MET A CA 1
ATOM 2144 C C . MET A 1 278 ? -6.730 6.952 -13.034 1.00 94.25 278 MET A C 1
ATOM 2146 O O . MET A 1 278 ? -6.706 6.595 -11.853 1.00 94.25 278 MET A O 1
ATOM 2150 N N . PRO A 1 279 ? -7.846 7.454 -13.594 1.00 89.56 279 PRO A N 1
ATOM 2151 C CA . PRO A 1 279 ? -9.021 7.823 -12.805 1.00 89.56 279 PRO A CA 1
ATOM 2152 C C . PRO A 1 279 ? -9.822 6.617 -12.304 1.00 89.56 279 PRO A C 1
ATOM 2154 O O . PRO A 1 279 ? -10.375 6.666 -11.204 1.00 89.56 279 PRO A O 1
ATOM 2157 N N . ASN A 1 280 ? -9.890 5.534 -13.083 1.00 92.06 280 ASN A N 1
ATOM 2158 C CA . ASN A 1 280 ? -10.668 4.362 -12.710 1.00 92.06 280 ASN A CA 1
ATOM 2159 C C . ASN A 1 280 ? -9.809 3.327 -11.969 1.00 92.06 280 ASN A C 1
ATOM 2161 O O . ASN A 1 280 ? -8.981 2.627 -12.543 1.00 92.06 280 ASN A O 1
ATOM 2165 N N . LEU A 1 281 ? -10.035 3.218 -10.661 1.00 90.62 281 LEU A N 1
ATOM 2166 C CA . LEU A 1 281 ? -9.218 2.413 -9.749 1.00 90.62 281 LEU A CA 1
ATOM 2167 C C . LEU A 1 281 ? -9.492 0.903 -9.840 1.00 90.62 281 LEU A C 1
ATOM 2169 O O . LEU A 1 281 ? -8.738 0.108 -9.267 1.00 90.62 281 LEU A O 1
ATOM 2173 N N . THR A 1 282 ? -10.571 0.525 -10.532 1.00 90.50 282 THR A N 1
ATOM 2174 C CA . THR A 1 282 ? -10.967 -0.867 -10.768 1.00 90.50 282 THR A CA 1
ATOM 2175 C C . THR A 1 282 ? -10.496 -1.408 -12.113 1.00 90.50 282 THR A C 1
ATOM 2177 O O . THR A 1 282 ? -10.630 -2.610 -12.324 1.00 90.50 282 THR A O 1
ATOM 2180 N N . ASP A 1 283 ? -9.982 -0.558 -13.008 1.00 91.44 283 ASP A N 1
ATOM 2181 C CA . ASP A 1 283 ? -9.503 -1.001 -14.319 1.00 91.44 283 ASP A CA 1
ATOM 2182 C C . ASP A 1 283 ? -8.320 -1.959 -14.167 1.00 91.44 283 ASP A C 1
ATOM 2184 O O . ASP A 1 283 ? -7.491 -1.832 -13.258 1.00 91.44 283 ASP A O 1
ATOM 2188 N N . ASP A 1 284 ? -8.244 -2.934 -15.066 1.00 90.12 284 ASP A N 1
ATOM 2189 C CA . ASP A 1 284 ? -7.145 -3.893 -15.179 1.00 90.12 284 ASP A CA 1
ATOM 2190 C C . ASP A 1 284 ? -5.997 -3.384 -16.064 1.00 90.12 284 ASP A C 1
ATOM 2192 O O . ASP A 1 284 ? -5.019 -4.095 -16.302 1.00 90.12 284 ASP A O 1
ATOM 2196 N N . THR A 1 285 ? -6.081 -2.123 -16.489 1.00 91.75 285 THR A N 1
ATOM 2197 C CA . THR A 1 285 ? -5.040 -1.443 -17.249 1.00 91.75 285 THR A CA 1
ATOM 2198 C C . THR A 1 285 ? -3.796 -1.206 -16.398 1.00 91.75 285 THR A C 1
ATOM 2200 O O . THR A 1 285 ? -3.841 -1.032 -15.176 1.00 91.75 285 THR A O 1
ATOM 2203 N N . ILE A 1 286 ? -2.650 -1.187 -17.068 1.00 93.69 286 ILE A N 1
ATOM 2204 C CA . ILE A 1 286 ? -1.357 -0.898 -16.457 1.00 93.69 286 ILE A CA 1
ATOM 2205 C C . ILE A 1 286 ? -0.726 0.289 -17.169 1.00 93.69 286 ILE A C 1
ATOM 2207 O O . ILE A 1 286 ? -0.910 0.480 -18.368 1.00 93.69 286 ILE A O 1
ATOM 2211 N N . GLN A 1 287 ? 0.057 1.068 -16.437 1.00 93.81 287 GLN A N 1
ATOM 2212 C CA . GLN A 1 287 ? 0.910 2.100 -17.015 1.00 93.81 287 GLN A CA 1
ATOM 2213 C C . GLN A 1 287 ? 2.360 1.727 -16.755 1.00 93.81 287 GLN A C 1
ATOM 2215 O O . GLN A 1 287 ? 2.703 1.306 -15.652 1.00 93.81 287 GLN A O 1
ATOM 2220 N N . TYR A 1 288 ? 3.226 1.910 -17.745 1.00 94.31 288 TYR A N 1
ATOM 2221 C CA . TYR A 1 288 ? 4.660 1.744 -17.566 1.00 94.31 288 TYR A CA 1
ATOM 2222 C C . TYR A 1 288 ? 5.417 2.998 -17.991 1.00 94.31 288 TYR A C 1
ATOM 2224 O O . TYR A 1 288 ? 4.936 3.808 -18.781 1.00 94.31 288 TYR A O 1
ATOM 2232 N N . ARG A 1 289 ? 6.626 3.160 -17.454 1.00 93.06 289 ARG A N 1
ATOM 2233 C CA . ARG A 1 289 ? 7.524 4.250 -17.821 1.00 93.06 289 ARG A CA 1
ATOM 2234 C C . ARG A 1 289 ? 8.976 3.828 -17.689 1.00 93.06 289 ARG A C 1
ATOM 2236 O O . ARG A 1 289 ? 9.442 3.508 -16.595 1.00 93.06 289 ARG A O 1
ATOM 2243 N N . ILE A 1 290 ? 9.703 3.887 -18.801 1.00 92.44 290 ILE A N 1
ATOM 2244 C CA . ILE A 1 290 ? 11.160 3.758 -18.810 1.00 92.44 290 ILE A CA 1
ATOM 2245 C C . ILE A 1 290 ? 11.758 5.075 -18.311 1.00 92.44 290 ILE A C 1
ATOM 2247 O O . ILE A 1 290 ? 11.414 6.155 -18.794 1.00 92.44 290 ILE A O 1
ATOM 2251 N N . ARG A 1 291 ? 12.648 4.999 -17.324 1.00 88.94 291 ARG A N 1
ATOM 2252 C CA . ARG A 1 291 ? 13.246 6.172 -16.684 1.00 88.94 291 ARG A CA 1
ATOM 2253 C C . ARG A 1 291 ? 14.546 6.560 -17.370 1.00 88.94 291 ARG A C 1
ATOM 2255 O O . ARG A 1 291 ? 15.426 5.719 -17.498 1.00 88.94 291 ARG A O 1
ATOM 2262 N N . GLU A 1 292 ? 14.709 7.824 -17.751 1.00 86.69 292 GLU A N 1
ATOM 2263 C CA . GLU A 1 292 ? 16.016 8.353 -18.191 1.00 86.69 292 GLU A CA 1
ATOM 2264 C C . GLU A 1 292 ? 16.683 7.462 -19.263 1.00 86.69 292 GLU A C 1
ATOM 2266 O O . GLU A 1 292 ? 17.845 7.074 -19.140 1.00 86.69 292 GLU A O 1
ATOM 2271 N N . HIS A 1 293 ? 15.916 7.051 -20.280 1.00 84.44 293 HIS A N 1
ATOM 2272 C CA . HIS A 1 293 ? 16.440 6.177 -21.325 1.00 84.44 293 HIS A CA 1
ATOM 2273 C C . HIS A 1 293 ? 17.594 6.866 -22.064 1.00 84.44 293 HIS A C 1
ATOM 2275 O O . HIS A 1 293 ? 17.421 7.944 -22.635 1.00 84.44 293 HIS A O 1
ATOM 2281 N N . MET A 1 294 ? 18.772 6.243 -22.047 1.00 83.25 294 MET A N 1
ATOM 2282 C CA . MET A 1 294 ? 19.924 6.718 -22.801 1.00 83.25 294 MET A CA 1
ATOM 2283 C C . MET A 1 294 ? 19.707 6.446 -24.284 1.00 83.25 294 MET A C 1
ATOM 2285 O O . MET A 1 294 ? 19.491 5.302 -24.679 1.00 83.25 294 MET A O 1
ATOM 2289 N N . ARG A 1 295 ? 19.809 7.504 -25.086 1.00 71.00 295 ARG A N 1
ATOM 2290 C CA . ARG A 1 295 ? 19.792 7.426 -26.546 1.00 71.00 295 ARG A CA 1
ATOM 2291 C C . ARG A 1 295 ? 21.218 7.342 -27.064 1.00 71.00 295 ARG A C 1
ATOM 2293 O O . ARG A 1 295 ? 22.106 8.036 -26.560 1.00 71.00 295 ARG A O 1
ATOM 2300 N N . GLU A 1 296 ? 21.437 6.496 -28.057 1.00 65.12 296 GLU A N 1
ATOM 2301 C CA . GLU A 1 296 ? 22.731 6.404 -28.721 1.00 65.12 296 GLU A CA 1
ATOM 2302 C C . GLU A 1 296 ? 22.997 7.692 -29.519 1.00 65.12 296 GLU A C 1
ATOM 2304 O O . GLU A 1 296 ? 22.097 8.271 -30.129 1.00 65.12 296 GLU A O 1
ATOM 2309 N N . LYS A 1 297 ? 24.233 8.205 -29.491 1.00 51.50 297 LYS A N 1
ATOM 2310 C CA . LYS A 1 297 ? 24.584 9.395 -30.280 1.00 51.50 297 LYS A CA 1
ATOM 2311 C C . LYS A 1 297 ? 24.510 9.040 -31.768 1.00 51.50 297 LYS A C 1
ATOM 2313 O O . LYS A 1 297 ? 25.369 8.316 -32.254 1.00 51.50 297 LYS A O 1
ATOM 2318 N N . GLY A 1 298 ? 23.529 9.595 -32.480 1.00 57.44 298 GLY A N 1
ATOM 2319 C CA . GLY A 1 298 ? 23.376 9.427 -33.929 1.00 57.44 298 GLY A CA 1
ATOM 2320 C C . GLY A 1 298 ? 22.026 8.861 -34.371 1.00 57.44 298 GLY A C 1
ATOM 2321 O O . GLY A 1 298 ? 21.748 8.895 -35.568 1.00 57.44 298 GLY A O 1
ATOM 2322 N N . THR A 1 299 ? 21.159 8.407 -33.454 1.00 56.69 299 THR A N 1
ATOM 2323 C CA . THR A 1 299 ? 19.766 8.107 -33.814 1.00 56.69 299 THR A CA 1
ATOM 2324 C C . THR A 1 299 ? 19.019 9.407 -34.143 1.00 56.69 299 THR A C 1
ATOM 2326 O O . THR A 1 299 ? 19.100 10.376 -33.378 1.00 56.69 299 THR A O 1
ATOM 2329 N N . PRO A 1 300 ? 18.309 9.486 -35.288 1.00 52.59 300 PRO A N 1
ATOM 2330 C CA . PRO A 1 300 ? 17.567 10.684 -35.657 1.00 52.59 300 PRO A CA 1
ATOM 2331 C C . PRO A 1 300 ? 16.539 11.029 -34.574 1.00 52.59 300 PRO A C 1
ATOM 2333 O O . PRO A 1 300 ? 15.897 10.141 -34.007 1.00 52.59 300 PRO A O 1
ATOM 2336 N N . ASN A 1 301 ? 16.385 12.329 -34.292 1.00 43.94 301 ASN A N 1
ATOM 2337 C CA . ASN A 1 301 ? 15.411 12.860 -33.337 1.00 43.94 301 ASN A CA 1
ATOM 2338 C C . ASN A 1 301 ? 13.995 12.405 -33.730 1.00 43.94 301 ASN A C 1
ATOM 2340 O O . ASN A 1 301 ? 13.340 13.049 -34.542 1.00 43.94 301 ASN A O 1
ATOM 2344 N N . GLY A 1 302 ? 13.538 11.281 -33.177 1.00 49.88 302 GLY A N 1
ATOM 2345 C CA . GLY A 1 302 ? 12.209 10.737 -33.449 1.00 49.88 302 GLY A CA 1
ATOM 2346 C C . GLY A 1 302 ? 12.131 9.214 -33.485 1.00 49.88 302 GLY A C 1
ATOM 2347 O O . GLY A 1 302 ? 11.119 8.697 -33.043 1.00 49.88 302 GLY A O 1
ATOM 2348 N N . GLY A 1 303 ? 13.173 8.490 -33.913 1.00 50.56 303 GLY A N 1
ATOM 2349 C CA . GLY A 1 303 ? 13.088 7.032 -34.126 1.00 50.56 303 GLY A CA 1
ATOM 2350 C C . GLY A 1 303 ? 12.794 6.240 -32.848 1.00 50.56 303 GLY A C 1
ATOM 2351 O O . GLY A 1 303 ? 11.801 5.522 -32.771 1.00 50.56 303 GLY A O 1
ATOM 2352 N N . ASP A 1 304 ? 13.595 6.457 -31.803 1.00 52.84 304 ASP A N 1
ATOM 2353 C CA . ASP A 1 304 ? 13.412 5.771 -30.517 1.00 52.84 304 ASP A CA 1
ATOM 2354 C C . ASP A 1 304 ? 12.140 6.233 -29.794 1.00 52.84 304 ASP A C 1
ATOM 2356 O O . ASP A 1 304 ? 11.495 5.440 -29.119 1.00 52.84 304 ASP A O 1
ATOM 2360 N N . GLN A 1 305 ? 11.745 7.504 -29.948 1.00 52.81 305 GLN A N 1
ATOM 2361 C CA . GLN A 1 305 ? 10.515 8.023 -29.338 1.00 52.81 305 GLN A CA 1
ATOM 2362 C C . GLN A 1 305 ? 9.272 7.482 -30.050 1.00 52.81 305 GLN A C 1
ATOM 2364 O O . GLN A 1 305 ? 8.367 7.017 -29.381 1.00 52.81 305 GLN A O 1
ATOM 2369 N N . GLN A 1 306 ? 9.257 7.453 -31.383 1.00 52.66 306 GLN A N 1
ATOM 2370 C CA . GLN A 1 306 ? 8.180 6.851 -32.170 1.00 52.66 306 GLN A CA 1
ATOM 2371 C C . GLN A 1 306 ? 8.085 5.342 -31.934 1.00 52.66 306 GLN A C 1
ATOM 2373 O O . GLN A 1 306 ? 6.981 4.814 -31.903 1.00 52.66 306 GLN A O 1
ATOM 2378 N N . HIS A 1 307 ? 9.211 4.650 -31.726 1.00 55.31 307 HIS A N 1
ATOM 2379 C CA . HIS A 1 307 ? 9.218 3.230 -31.371 1.00 55.31 307 HIS A CA 1
ATOM 2380 C C . HIS A 1 307 ? 8.775 2.989 -29.915 1.00 55.31 307 HIS A C 1
ATOM 2382 O O . HIS A 1 307 ? 8.114 2.001 -29.617 1.00 55.31 307 HIS A O 1
ATOM 2388 N N . LEU A 1 308 ? 9.096 3.892 -28.983 1.00 58.69 308 LEU A N 1
ATOM 2389 C CA . LEU A 1 308 ? 8.552 3.870 -27.620 1.00 58.69 308 LEU A CA 1
ATOM 2390 C C . LEU A 1 308 ? 7.043 4.139 -27.611 1.00 58.69 308 LEU A C 1
ATOM 2392 O O . LEU A 1 308 ? 6.309 3.442 -26.915 1.00 58.69 308 LEU A O 1
ATOM 2396 N N . ASP A 1 309 ? 6.592 5.110 -28.404 1.00 55.19 309 ASP A N 1
ATOM 2397 C CA . ASP A 1 309 ? 5.188 5.485 -28.551 1.00 55.19 309 ASP A CA 1
ATOM 2398 C C . ASP A 1 309 ? 4.405 4.388 -29.300 1.00 55.19 309 ASP A C 1
ATOM 2400 O O . ASP A 1 309 ? 3.250 4.130 -28.972 1.00 55.19 309 ASP A O 1
ATOM 2404 N N . SER A 1 310 ? 5.016 3.678 -30.258 1.00 54.53 310 SER A N 1
ATOM 2405 C CA . SER A 1 310 ? 4.391 2.537 -30.947 1.00 54.53 310 SER A CA 1
ATOM 2406 C C . SER A 1 310 ? 4.278 1.300 -30.054 1.00 54.53 310 SER A C 1
ATOM 2408 O O . SER A 1 310 ? 3.293 0.569 -30.149 1.00 54.53 310 SER A O 1
ATOM 2410 N N . ILE A 1 311 ? 5.231 1.086 -29.139 1.00 57.59 311 ILE A N 1
ATOM 2411 C CA . ILE A 1 311 ? 5.101 0.082 -28.075 1.00 57.59 311 ILE A CA 1
ATOM 2412 C C . ILE A 1 311 ? 4.013 0.518 -27.083 1.00 57.59 311 ILE A C 1
ATOM 2414 O O . ILE A 1 311 ? 3.199 -0.317 -26.704 1.00 57.59 311 ILE A O 1
ATOM 2418 N N . ALA A 1 312 ? 3.946 1.800 -26.704 1.00 49.91 312 ALA A N 1
ATOM 2419 C CA . ALA A 1 312 ? 2.976 2.311 -25.729 1.00 49.91 312 ALA A CA 1
ATOM 2420 C C . ALA A 1 312 ? 1.524 2.311 -26.233 1.00 49.91 312 ALA A C 1
ATOM 2422 O O . ALA A 1 312 ? 0.612 2.088 -25.444 1.00 49.91 312 ALA A O 1
ATOM 2423 N N . ASN A 1 313 ? 1.313 2.526 -27.533 1.00 40.75 313 ASN A N 1
ATOM 2424 C CA . ASN A 1 313 ? -0.011 2.556 -28.162 1.00 40.75 313 ASN A CA 1
ATOM 2425 C C . ASN A 1 313 ? -0.473 1.185 -28.701 1.00 40.75 313 ASN A C 1
ATOM 2427 O O . ASN A 1 313 ? -1.521 1.108 -29.337 1.00 40.75 313 ASN A O 1
ATOM 2431 N N . GLY A 1 314 ? 0.313 0.120 -28.500 1.00 39.44 314 GLY A N 1
ATOM 2432 C CA . GLY A 1 314 ? 0.013 -1.238 -28.973 1.00 39.44 314 GLY A CA 1
ATOM 2433 C C . GLY A 1 314 ? -0.527 -2.198 -27.905 1.00 39.44 314 GLY A C 1
ATOM 2434 O O . GLY A 1 314 ? -0.544 -3.403 -28.162 1.00 39.44 314 GLY A O 1
ATOM 2435 N N . GLY A 1 315 ? -0.879 -1.682 -26.721 1.00 33.47 315 GLY A N 1
ATOM 2436 C CA . GLY A 1 315 ? -1.418 -2.432 -25.578 1.00 33.47 315 GLY A CA 1
ATOM 2437 C C . GLY A 1 315 ? -2.935 -2.384 -25.483 1.00 33.47 315 GLY A C 1
ATOM 2438 O O . GLY A 1 315 ? -3.508 -1.323 -25.817 1.00 33.47 315 GLY A O 1
#

Sequence (315 aa):
MASLNVGGASVRFKNLLVVIKQTAYEEYSQLKLRGQAPKALRWKRLEQRYRAHKQCVTDLLALLRKHHVVQFSCVNRVDLDRQHLSNVDLIVAVGGDGTVLSSAHFVDHGTIPLLGINSDPNKSGEDRQVKKKTSDERRSHGALCMFTATDMEDGLQDVLYGGGYLQKRTRLRCKVKSTFSETQLVPALNDLLIANPSPAAVSRFRMGWMRLLDQEQSTSSGPTTGEEKGDNMYGTVTRFGGRPYDVYNSLNVWSSGMWVCTPTGSTAAMAAAGGQPMPNLTDDTIQYRIREHMREKGTPNGGDQQHLDSIANGG

Organism: NCBI:txid265537

Secondary structure (DSSP, 8-state):
------SS---S--EEEEEEPPPHHHHHHHHHHTT-S-TT--HHHHHHHHHHHHHHHHHHHHHHHH-TT-EEEEEETTT--SGGGTT-SEEEEEESHHHHHHHHTT--TT-S-EEEEESSB--HHHHS--SS-SS----B--TT-SEETTTHHHHHHHHHTT-S-------B--EEE-SS-EEEPPPBSSEEEE--SSTTSPEEEEEEEEEEPPGGGGS--S---S----S------EEETTEEEEEEEEEEEEESEEEEE-TTGGGTHHHHTT----S-TT----EEEEESPPPPTTS-TTHHHHHHHHHHTT-

pLDDT: mean 81.8, std 19.06, range [32.09, 98.31]

Foldseek 3Di:
DDPDDPPDQDFPWAEEEEEAEDAPLNVLVVCVVVVNHDPPDPNVVSVVLVVLLVVLVVVVVVLQVVPVRHDYDYDYLVRDALVSCPPGQEYEQRAAPVSQQSVLLNDPPPRHYYAYEHSWAFDPVLPPDDPDDPDDDTGHPRLVHPYYSVCCNVVVVCVRSPDDDDDDFAWDWDWDDDPVDIDIDRTGRWKDWFADPDLVDKRKDKDFDKDWDDPVVVPPPDDDDDDDDDPPPPFDFDDDPNTTIGTPLMDIWTASTKMKTALSNCVPVVVVQVGHRDDDRNDNDMDMDGHPTDDDPPDPPPPVVVSVVVRVVVD